Protein AF-0000000087525979 (afdb_homodimer)

pLDDT: mean 96.53, std 4.11, range [65.5, 98.94]

Solvent-accessible surface area (backbone atoms only — not 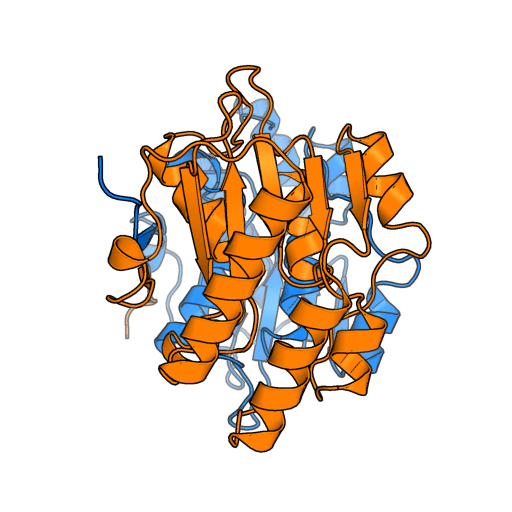comparable to full-atom values): 18429 Å² total; per-residue (Å²): 123,82,60,65,50,60,48,74,51,67,56,66,85,63,51,61,78,72,53,61,47,84,48,67,41,87,44,72,59,55,42,24,47,52,6,32,47,43,10,42,50,26,42,75,67,69,56,33,46,63,31,8,12,34,29,25,40,73,79,24,24,52,58,17,52,19,45,18,26,25,71,80,57,13,16,56,69,32,35,12,59,45,37,14,47,44,38,32,9,46,74,70,65,28,30,35,59,31,75,84,71,56,54,25,35,38,18,19,17,42,46,67,33,22,27,49,48,31,42,51,76,49,37,34,53,35,30,41,36,22,9,19,49,60,67,50,47,44,73,50,39,75,46,74,48,66,80,63,46,94,59,49,66,58,58,40,42,76,71,56,23,44,78,48,67,64,39,64,26,68,65,26,44,50,40,38,43,45,32,55,76,72,63,54,85,72,112,125,82,60,65,50,60,47,73,50,68,56,68,86,64,52,62,78,72,53,61,46,84,49,69,42,87,44,69,59,53,42,24,47,51,8,29,47,44,9,43,49,26,42,75,66,69,55,32,47,62,31,6,12,33,30,25,40,74,78,24,24,53,58,18,50,18,46,19,26,25,71,80,57,13,17,57,68,32,35,11,58,44,37,14,47,43,38,30,8,45,73,72,66,28,29,35,57,31,74,84,71,56,54,24,34,38,16,19,18,42,45,67,34,22,28,48,48,31,43,52,77,51,36,32,52,34,30,41,38,24,8,19,49,60,67,52,46,44,72,50,40,76,47,75,47,65,78,63,44,93,57,49,66,59,57,38,42,75,72,57,23,46,77,47,68,64,39,64,25,67,66,24,44,49,41,38,42,46,32,54,76,71,64,53,84,72,111

Organism: NCBI:txid634155

Sequence (374 aa):
MTLPHSLSLTLPDWLPDLVDPALRFDSDEAKVSIAITLSRHNVDHRSGGPFGAAIFDPEGRVVAAGVNRVLPQNCSAAHAEMMAFMLAQQRLGRARINDD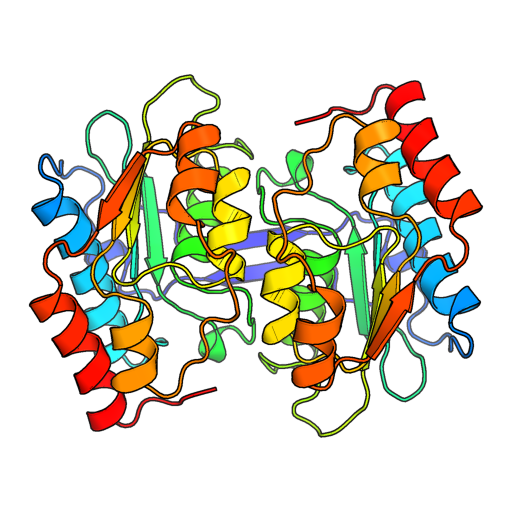GGHYTLATSAQPCCQCYGASFWAGIDTLLIGARSEDVMSLTQFDEGPLPGDWVGELQARGIAVRRDIEREQACVVLADYGRLGGVFYMTLPHSLSLTLPDWLPDLVDPALRFDSDEAKVSIAITLSRHNVDHRSGGPFGAAIFDPEGRVVAAGVNRVLPQNCSAAHAEMMAFMLAQQRLGRARINDDGGHYTLATSAQPCCQCYGASFWAGIDTLLIGARSEDVMSLTQFDEGPLPGDWVGELQARGIAVRRDIEREQACVVLADYGRLGGVFY

Secondary structure (DSSP, 8-state):
-PPP-EEEEE--TTHHHH--TT-B--SHHHHHHHHHHHHHHHHHTTSS-S-EEEEE-TTSBEEEEEE--TTTTT-TT--HHHHHHHHHHHHHT-SSGGGGS---EEEEEE---HHHHHHHHHHT-SEEEEEE-HHHHHHHS--------TTHHHHHHTTT-EEE--TTHHHHHHHHHHHHHTTPPP-/-PPP-EEEEE--TTHHHH--TT-B--SHHHHHHHHHHHHHHHHHTTSS-S-EEEEE-TTSBEEEEEE--TTTTT-TT--HHHHHHHHHHHHHT-SSGGGGS---EEEEEE---HHHHHHHHHHT-SEEEEEE-HHHHHHHS--------TTHHHHHHTTT-EEE--TTHHHHHHHHHHHHHTTPPP-

Structure (mmCIF, N/CA/C/O backbone):
data_AF-0000000087525979-model_v1
#
loop_
_entity.id
_entity.type
_entity.pdbx_description
1 polymer 'Cytidine/deoxycytidylate deaminase-like protein'
#
loop_
_atom_site.group_PDB
_atom_site.id
_atom_site.type_symbol
_atom_site.label_atom_id
_atom_site.label_alt_id
_atom_site.label_comp_id
_atom_site.label_asym_id
_atom_site.label_entity_id
_atom_site.label_seq_id
_atom_site.pdbx_PDB_ins_code
_atom_site.Cartn_x
_atom_site.Cartn_y
_atom_site.Cartn_z
_atom_site.occupancy
_atom_site.B_iso_or_equiv
_atom_site.auth_seq_id
_atom_site.auth_comp_id
_atom_site.auth_asym_id
_atom_site.auth_atom_id
_atom_site.pdbx_PDB_model_num
ATOM 1 N N . MET A 1 1 ? -1.137 11.852 24.969 1 65.56 1 MET A N 1
ATOM 2 C CA . MET A 1 1 ? -1.299 10.57 24.297 1 65.56 1 MET A CA 1
ATOM 3 C C . MET A 1 1 ? -0.164 10.328 23.297 1 65.56 1 MET A C 1
ATOM 5 O O . MET A 1 1 ? 0.278 11.258 22.625 1 65.56 1 MET A O 1
ATOM 9 N N . THR A 1 2 ? 0.553 9.164 23.359 1 86.25 2 THR A N 1
ATOM 10 C CA . THR A 1 2 ? 1.713 8.852 22.531 1 86.25 2 THR A CA 1
ATOM 11 C C . THR A 1 2 ? 1.279 8.422 21.141 1 86.25 2 THR A C 1
ATOM 13 O O . THR A 1 2 ? 0.231 7.797 20.969 1 86.25 2 THR A O 1
ATOM 16 N N . LEU A 1 3 ? 2.031 8.859 20.125 1 93.62 3 LEU A N 1
ATOM 17 C CA . LEU A 1 3 ? 1.742 8.461 18.766 1 93.62 3 LEU A CA 1
ATOM 18 C C . LEU A 1 3 ? 1.945 6.957 18.578 1 93.62 3 LEU A C 1
ATOM 20 O O . LEU A 1 3 ? 2.867 6.375 19.156 1 93.62 3 LEU A O 1
ATOM 24 N N . PRO A 1 4 ? 1.047 6.359 17.797 1 94.12 4 PRO A N 1
ATOM 25 C CA . PRO A 1 4 ? 1.296 4.945 17.5 1 94.12 4 PRO A CA 1
ATOM 26 C C . PRO A 1 4 ? 2.633 4.711 16.812 1 94.12 4 PRO A C 1
ATOM 28 O O . PRO A 1 4 ? 3.053 5.527 15.977 1 94.12 4 PRO A O 1
ATOM 31 N N . HIS A 1 5 ? 3.287 3.598 17.141 1 94.81 5 HIS A N 1
ATOM 32 C CA . HIS A 1 5 ? 4.609 3.377 16.562 1 94.81 5 HIS A CA 1
ATOM 33 C C . HIS A 1 5 ? 4.738 1.963 16 1 94.81 5 HIS A C 1
ATOM 35 O O . HIS A 1 5 ? 5.816 1.562 15.562 1 94.81 5 HIS A O 1
ATOM 41 N N . SER A 1 6 ? 3.719 1.205 16.109 1 96.75 6 SER A N 1
ATOM 42 C CA . SER A 1 6 ? 3.684 -0.132 15.523 1 96.75 6 SER A CA 1
ATOM 43 C C . SER A 1 6 ? 2.275 -0.499 15.062 1 96.75 6 SER A C 1
ATOM 45 O O . SER A 1 6 ? 1.293 0.061 15.555 1 96.75 6 SER A O 1
ATOM 47 N N . LEU A 1 7 ? 2.242 -1.291 14.055 1 96.5 7 LEU A N 1
ATOM 48 C CA . LEU A 1 7 ? 0.965 -1.854 13.633 1 96.5 7 LEU A CA 1
ATOM 49 C C . LEU A 1 7 ? 1.102 -3.344 13.328 1 96.5 7 LEU A C 1
ATOM 51 O O . LEU A 1 7 ? 2.209 -3.836 13.102 1 96.5 7 LEU A O 1
ATOM 55 N N . SER A 1 8 ? -0.005 -4.008 13.438 1 97.62 8 SER A N 1
ATOM 56 C CA . SER A 1 8 ? -0.091 -5.43 13.117 1 97.62 8 SER A CA 1
ATOM 57 C C . SER A 1 8 ? -1.298 -5.723 12.234 1 97.62 8 SER A C 1
ATOM 59 O O . SER A 1 8 ? -2.373 -5.152 12.43 1 97.62 8 SER A O 1
ATOM 61 N N . LEU A 1 9 ? -1.129 -6.512 11.305 1 98.38 9 LEU A N 1
ATOM 62 C CA . LEU A 1 9 ? -2.184 -7.039 10.445 1 98.38 9 LEU A CA 1
ATOM 63 C C . LEU A 1 9 ? -2.199 -8.562 10.477 1 98.38 9 LEU A C 1
ATOM 65 O O . LEU A 1 9 ? -1.144 -9.195 10.492 1 98.38 9 LEU A O 1
ATOM 69 N N . THR A 1 10 ? -3.361 -9.109 10.484 1 98.38 10 THR A N 1
ATOM 70 C CA . THR A 1 10 ? -3.494 -10.562 10.57 1 98.38 10 THR A CA 1
ATOM 71 C C . THR A 1 10 ? -4.453 -11.078 9.508 1 98.38 10 THR A C 1
ATOM 73 O O . THR A 1 10 ? -5.402 -10.391 9.125 1 98.38 10 THR A O 1
ATOM 76 N N . LEU A 1 11 ? -4.133 -12.25 9.055 1 98.5 11 LEU A N 1
ATOM 77 C CA . LEU A 1 11 ? -5.062 -13 8.211 1 98.5 11 LEU A CA 1
ATOM 78 C C . LEU A 1 11 ? -6.047 -13.797 9.062 1 98.5 11 LEU A C 1
ATOM 80 O O . LEU A 1 11 ? -5.824 -13.984 10.266 1 98.5 11 LEU A O 1
ATOM 84 N N . PRO A 1 12 ? -7.18 -14.188 8.43 1 98.19 12 PRO A N 1
ATOM 85 C CA . PRO A 1 12 ? -8.125 -14.992 9.203 1 98.19 12 PRO A CA 1
ATOM 86 C C . PRO A 1 12 ? -7.555 -16.344 9.609 1 98.19 12 PRO A C 1
ATOM 88 O O . PRO A 1 12 ? -6.727 -16.922 8.891 1 98.19 12 PRO A O 1
ATOM 91 N N . ASP A 1 13 ? -8.078 -16.938 10.656 1 96.12 13 ASP A N 1
ATOM 92 C CA . ASP A 1 13 ? -7.57 -18.172 11.25 1 96.12 13 ASP A CA 1
ATOM 93 C C . ASP A 1 13 ? -7.789 -19.359 10.312 1 96.12 13 ASP A C 1
ATOM 95 O O . ASP A 1 13 ? -7.09 -20.375 10.406 1 96.12 13 ASP A O 1
ATOM 99 N N . TRP A 1 14 ? -8.727 -19.234 9.453 1 96.81 14 TRP A N 1
ATOM 100 C CA . TRP A 1 14 ? -9.07 -20.359 8.586 1 96.81 14 TRP A CA 1
ATOM 101 C C . TRP A 1 14 ? -8.047 -20.5 7.457 1 96.81 14 TRP A C 1
ATOM 103 O O . TRP A 1 14 ? -7.969 -21.547 6.812 1 96.81 14 TRP A O 1
ATOM 113 N N . LEU A 1 15 ? -7.246 -19.5 7.117 1 96.75 15 LEU A N 1
ATOM 114 C CA . LEU A 1 15 ? -6.453 -19.422 5.895 1 96.75 15 LEU A CA 1
ATOM 115 C C . LEU A 1 15 ? -5.359 -20.484 5.895 1 96.75 15 LEU A C 1
ATOM 117 O O . LEU A 1 15 ? -5.18 -21.203 4.902 1 96.75 15 LEU A O 1
ATOM 121 N N . PRO A 1 16 ? -4.676 -20.703 7.02 1 89.69 16 PRO A N 1
ATOM 122 C CA . PRO A 1 16 ? -3.625 -21.719 7 1 89.69 16 PRO A CA 1
ATOM 123 C C . PRO A 1 16 ? -4.168 -23.125 6.723 1 89.69 16 PRO A C 1
ATOM 125 O O . PRO A 1 16 ? -3.439 -23.984 6.223 1 89.69 16 PRO A O 1
ATOM 128 N N . ASP A 1 17 ? -5.426 -23.312 7 1 90.56 17 ASP A N 1
ATOM 129 C CA . ASP A 1 17 ? -6.035 -24.625 6.785 1 90.56 17 ASP A CA 1
ATOM 130 C C . ASP A 1 17 ? -6.418 -24.812 5.32 1 90.56 17 ASP A C 1
ATOM 132 O O . ASP A 1 17 ? -6.598 -25.953 4.863 1 90.56 17 ASP A O 1
ATOM 136 N N . LEU A 1 18 ? -6.543 -23.797 4.652 1 94.38 18 LEU A N 1
ATOM 137 C CA . LEU A 1 18 ? -7.043 -23.828 3.281 1 94.38 18 LEU A CA 1
ATOM 138 C C . LEU A 1 18 ? -5.902 -24.031 2.293 1 94.38 18 LEU A C 1
ATOM 140 O O . LEU A 1 18 ? -6.086 -24.641 1.239 1 94.38 18 LEU A O 1
ATOM 144 N N . VAL A 1 19 ? -4.762 -23.469 2.619 1 94.5 19 VAL A N 1
ATOM 145 C CA . VAL A 1 19 ? -3.629 -23.469 1.7 1 94.5 19 VAL A CA 1
ATOM 146 C C . VAL A 1 19 ? -2.512 -24.359 2.2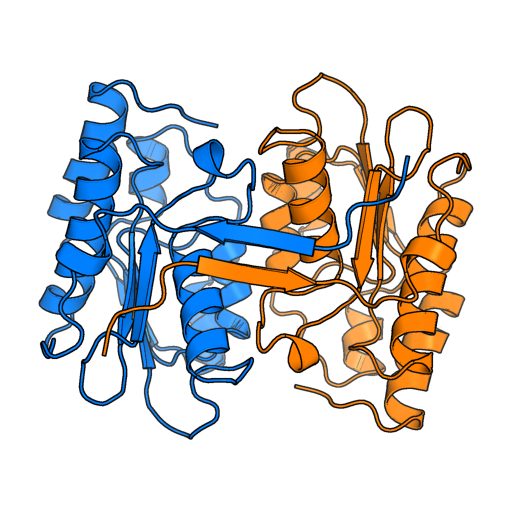6 1 94.5 19 VAL A C 1
ATOM 148 O O . VAL A 1 19 ? -1.919 -24.031 3.293 1 94.5 19 VAL A O 1
ATOM 151 N N . ASP A 1 20 ? -2.221 -25.406 1.59 1 92.5 20 ASP A N 1
ATOM 152 C CA . ASP A 1 20 ? -1.106 -26.297 1.924 1 92.5 20 ASP A CA 1
ATOM 153 C C . ASP A 1 20 ? 0.177 -25.844 1.232 1 92.5 20 ASP A C 1
ATOM 155 O O . ASP A 1 20 ? 0.312 -25.969 0.014 1 92.5 20 ASP A O 1
ATOM 159 N N . PRO A 1 21 ? 1.129 -25.375 2.016 1 91.81 21 PRO A N 1
ATOM 160 C CA . PRO A 1 21 ? 2.348 -24.844 1.396 1 91.81 21 PRO A CA 1
ATOM 161 C C . PRO A 1 21 ? 3.172 -25.938 0.701 1 91.81 21 PRO A C 1
ATOM 163 O O . PRO A 1 21 ? 4.102 -25.625 -0.048 1 91.81 21 PRO A O 1
ATOM 166 N N . ALA A 1 22 ? 2.873 -27.188 0.868 1 94.25 22 ALA A N 1
ATOM 167 C CA . ALA A 1 22 ? 3.605 -28.281 0.232 1 94.25 22 ALA A CA 1
ATOM 168 C C . ALA A 1 22 ? 3.053 -28.578 -1.16 1 94.25 22 ALA A C 1
ATOM 170 O O . ALA A 1 22 ? 3.709 -29.234 -1.969 1 94.25 22 ALA A O 1
ATOM 171 N N . LEU A 1 23 ? 1.872 -28.109 -1.387 1 96.19 23 LEU A N 1
ATOM 172 C CA . LEU A 1 23 ? 1.238 -28.375 -2.674 1 96.19 23 LEU A CA 1
ATOM 173 C C . LEU A 1 23 ? 1.876 -27.531 -3.777 1 96.19 23 LEU A C 1
ATOM 175 O O . LEU A 1 23 ? 2.205 -26.359 -3.562 1 96.19 23 LEU A O 1
ATOM 179 N N . ARG A 1 24 ? 2.014 -28.141 -4.945 1 97.56 24 ARG A N 1
ATOM 180 C CA . ARG A 1 24 ? 2.559 -27.453 -6.109 1 97.56 24 ARG A CA 1
ATOM 181 C C . ARG A 1 24 ? 1.455 -27.094 -7.105 1 97.56 24 ARG A C 1
ATOM 183 O O . ARG A 1 24 ? 0.601 -27.938 -7.414 1 97.56 24 ARG A O 1
ATOM 190 N N . PHE A 1 25 ? 1.456 -25.906 -7.598 1 97.94 25 PHE A N 1
ATOM 191 C CA . PHE A 1 25 ? 0.532 -25.406 -8.609 1 97.94 25 PHE A CA 1
ATOM 192 C C . PHE A 1 25 ? 1.256 -25.172 -9.93 1 97.94 25 PHE A C 1
ATOM 194 O O . PHE A 1 25 ? 2.055 -24.234 -10.039 1 97.94 25 PHE A O 1
ATOM 201 N N . ASP A 1 26 ? 0.878 -25.859 -10.938 1 95.25 26 ASP A N 1
ATOM 202 C CA . ASP A 1 26 ? 1.705 -25.859 -12.141 1 95.25 26 ASP A CA 1
ATOM 203 C C . ASP A 1 26 ? 1.093 -24.984 -13.227 1 95.25 26 ASP A C 1
ATOM 205 O O . ASP A 1 26 ? 1.81 -24.453 -14.078 1 95.25 26 ASP A O 1
ATOM 209 N N . SER A 1 27 ? -0.197 -24.891 -13.203 1 98.56 27 SER A N 1
ATOM 210 C CA . SER A 1 27 ? -0.838 -24.125 -14.273 1 98.56 27 SER A CA 1
ATOM 211 C C . SER A 1 27 ? -1.287 -22.766 -13.781 1 98.56 27 SER A C 1
ATOM 213 O O . SER A 1 27 ? -1.509 -22.562 -12.586 1 98.56 27 SER A O 1
ATOM 215 N N . ASP A 1 28 ? -1.408 -21.844 -14.711 1 98.81 28 ASP A N 1
ATOM 216 C CA . ASP A 1 28 ? -1.962 -20.531 -14.398 1 98.81 28 ASP A CA 1
ATOM 217 C C . ASP A 1 28 ? -3.365 -20.641 -13.805 1 98.81 28 ASP A C 1
ATOM 219 O O . ASP A 1 28 ? -3.703 -19.953 -12.844 1 98.81 28 ASP A O 1
ATOM 223 N N . GLU A 1 29 ? -4.141 -21.562 -14.383 1 98.88 29 GLU A N 1
ATOM 224 C CA . GLU A 1 29 ? -5.508 -21.781 -13.922 1 98.88 29 GLU A CA 1
ATOM 225 C C . GLU A 1 29 ? -5.535 -22.25 -12.469 1 98.88 29 GLU A C 1
ATOM 227 O O . GLU A 1 29 ? -6.352 -21.781 -11.672 1 98.88 29 GLU A O 1
ATOM 232 N N . ALA A 1 30 ? -4.68 -23.172 -12.172 1 98.81 30 ALA A N 1
ATOM 233 C CA . ALA A 1 30 ? -4.633 -23.672 -10.797 1 98.81 30 ALA A CA 1
ATOM 234 C C . ALA A 1 30 ? -4.238 -22.562 -9.828 1 98.81 30 ALA A C 1
ATOM 236 O O . ALA A 1 30 ? -4.789 -22.469 -8.727 1 98.81 30 ALA A O 1
ATOM 237 N N . LYS A 1 31 ? -3.285 -21.703 -10.188 1 98.81 31 LYS A N 1
ATOM 238 C CA . LYS A 1 31 ? -2.807 -20.609 -9.344 1 98.81 31 LYS A CA 1
ATOM 239 C C . LYS A 1 31 ? -3.902 -19.562 -9.117 1 98.81 31 LYS A C 1
ATOM 241 O O . LYS A 1 31 ? -4.133 -19.141 -7.988 1 98.81 31 LYS A O 1
ATOM 246 N N . VAL A 1 32 ? -4.594 -19.234 -10.18 1 98.94 32 VAL A N 1
ATOM 247 C CA . VAL A 1 32 ? -5.656 -18.234 -10.031 1 98.94 32 VAL A CA 1
ATOM 248 C C . VAL A 1 32 ? -6.836 -18.844 -9.281 1 98.94 32 VAL A C 1
ATOM 250 O O . VAL A 1 32 ? -7.496 -18.172 -8.492 1 98.94 32 VAL A O 1
ATOM 253 N N . SER A 1 33 ? -7.062 -20.156 -9.492 1 98.81 33 SER A N 1
ATOM 254 C CA . SER A 1 33 ? -8.148 -20.844 -8.805 1 98.81 33 SER A CA 1
ATOM 255 C C . SER A 1 33 ? -7.984 -20.766 -7.289 1 98.81 33 SER A C 1
ATOM 257 O O . SER A 1 33 ? -8.961 -20.578 -6.559 1 98.81 33 SER A O 1
ATOM 259 N N . ILE A 1 34 ? -6.812 -20.922 -6.766 1 98.5 34 ILE A N 1
ATOM 260 C CA . ILE A 1 34 ? -6.613 -20.844 -5.32 1 98.5 34 ILE A CA 1
ATOM 261 C C . ILE A 1 34 ? -6.871 -19.422 -4.844 1 98.5 34 ILE A C 1
ATOM 263 O O . ILE A 1 34 ? -7.398 -19.203 -3.748 1 98.5 34 ILE A O 1
ATOM 267 N N . ALA A 1 35 ? -6.469 -18.375 -5.613 1 98.88 35 ALA A N 1
ATOM 268 C CA . ALA A 1 35 ? -6.777 -17 -5.262 1 98.88 35 ALA A CA 1
ATOM 269 C C . ALA A 1 35 ? -8.289 -16.781 -5.184 1 98.88 35 ALA A C 1
ATOM 271 O O . ALA A 1 35 ? -8.773 -16.125 -4.262 1 98.88 35 ALA A O 1
ATOM 272 N N . ILE A 1 36 ? -9.008 -17.359 -6.125 1 98.94 36 ILE A N 1
ATOM 273 C CA . ILE A 1 36 ? -10.461 -17.25 -6.156 1 98.94 36 ILE A CA 1
ATOM 274 C C . ILE A 1 36 ? -11.062 -17.984 -4.965 1 98.94 36 ILE A C 1
ATOM 276 O O . ILE A 1 36 ? -12.008 -17.5 -4.34 1 98.94 36 ILE A O 1
ATOM 280 N N . THR A 1 37 ? -10.523 -19.109 -4.656 1 98.81 37 THR A N 1
ATOM 281 C CA . THR A 1 37 ? -10.977 -19.875 -3.5 1 98.81 37 THR A CA 1
ATOM 282 C C . THR A 1 37 ? -10.781 -19.078 -2.215 1 98.81 37 THR A C 1
ATOM 284 O O . THR A 1 37 ? -11.656 -19.047 -1.352 1 98.81 37 THR A O 1
ATOM 287 N N . LEU A 1 38 ? -9.648 -18.453 -2.08 1 98.81 38 LEU A N 1
ATOM 288 C CA . LEU A 1 38 ? -9.383 -17.594 -0.94 1 98.81 38 LEU A CA 1
ATOM 289 C C . LEU A 1 38 ? -10.422 -16.469 -0.856 1 98.81 38 LEU A C 1
ATOM 291 O O . LEU A 1 38 ? -10.961 -16.203 0.218 1 98.81 38 LEU A O 1
ATOM 295 N N . SER A 1 39 ? -10.656 -15.828 -1.98 1 98.81 39 SER A N 1
ATOM 296 C CA . SER A 1 39 ? -11.672 -14.781 -2.062 1 98.81 39 SER A CA 1
ATOM 297 C C . SER A 1 39 ? -13.031 -15.297 -1.601 1 98.81 39 SER A C 1
ATOM 299 O O . SER A 1 39 ? -13.695 -14.664 -0.782 1 98.81 39 SER A O 1
ATOM 301 N N . ARG A 1 40 ? -13.438 -16.469 -2.061 1 98.62 40 ARG A N 1
ATOM 302 C CA . ARG A 1 40 ? -14.711 -17.078 -1.71 1 98.62 40 ARG A CA 1
ATOM 303 C C . ARG A 1 40 ? -14.789 -17.359 -0.213 1 98.62 40 ARG A C 1
ATOM 305 O O . ARG A 1 40 ? -15.789 -17.047 0.432 1 98.62 40 ARG A O 1
ATOM 312 N N . HIS A 1 41 ? -13.734 -17.891 0.293 1 98.62 41 HIS A N 1
ATOM 313 C CA . HIS A 1 41 ? -13.719 -18.219 1.714 1 98.62 41 HIS A CA 1
ATOM 314 C C . HIS A 1 41 ? -13.805 -16.969 2.572 1 98.62 41 HIS A C 1
ATOM 316 O O . HIS A 1 41 ? -14.438 -16.969 3.633 1 98.62 41 HIS A O 1
ATOM 322 N N . ASN A 1 42 ? -13.148 -15.922 2.129 1 98.56 42 ASN A N 1
ATOM 323 C CA . ASN A 1 42 ? -13.195 -14.664 2.867 1 98.56 42 ASN A CA 1
ATOM 324 C C . ASN A 1 42 ? -14.617 -14.117 2.951 1 98.56 42 ASN A C 1
ATOM 326 O O . ASN A 1 42 ? -15.031 -13.602 3.99 1 98.56 42 ASN A O 1
ATOM 330 N N . VAL A 1 43 ? -15.375 -14.289 1.896 1 98.06 43 VAL A N 1
ATOM 331 C CA . VAL A 1 43 ? -16.781 -13.875 1.843 1 98.06 43 VAL A CA 1
ATOM 332 C C . VAL A 1 43 ? -17.625 -14.789 2.721 1 98.06 43 VAL A C 1
ATOM 334 O O . VAL A 1 43 ? -18.391 -14.32 3.566 1 98.06 43 VAL A O 1
ATOM 337 N N . ASP A 1 44 ? -17.359 -16.062 2.602 1 97.25 44 ASP A N 1
ATOM 338 C CA . ASP A 1 44 ? -18.172 -17.062 3.301 1 97.25 44 ASP A CA 1
ATOM 339 C C . ASP A 1 44 ? -18 -16.938 4.812 1 97.25 44 ASP A C 1
ATOM 341 O O . ASP A 1 44 ? -18.953 -17.156 5.566 1 97.25 44 ASP A O 1
ATOM 345 N N . HIS A 1 45 ? -16.875 -16.562 5.27 1 97.19 45 HIS A N 1
ATOM 346 C CA . HIS A 1 45 ? -16.578 -16.469 6.695 1 97.19 45 HIS A CA 1
ATOM 347 C C . HIS A 1 45 ? -16.812 -15.047 7.207 1 97.19 45 HIS A C 1
ATOM 349 O O . HIS A 1 45 ? -16.578 -14.766 8.391 1 97.19 45 HIS A O 1
ATOM 355 N N . ARG A 1 46 ? -17.234 -14.133 6.32 1 96.62 46 ARG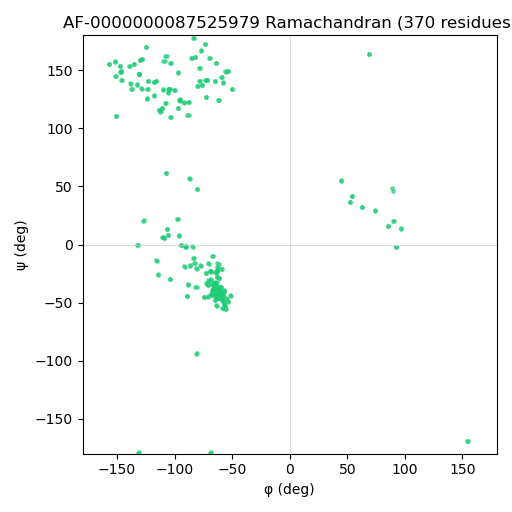 A N 1
ATOM 356 C CA . ARG A 1 46 ? -17.453 -12.742 6.68 1 96.62 46 ARG A CA 1
ATOM 357 C C . ARG A 1 46 ? -16.219 -12.133 7.336 1 96.62 46 ARG A C 1
ATOM 359 O O . ARG A 1 46 ? -16.312 -11.461 8.359 1 96.62 46 ARG A O 1
ATOM 366 N N . SER A 1 47 ? -15.062 -12.5 6.719 1 97.94 47 SER A N 1
ATOM 367 C CA . SER A 1 47 ? -13.805 -12.07 7.309 1 97.94 47 SER A CA 1
ATOM 368 C C . SER A 1 47 ? -13.164 -10.945 6.496 1 97.94 47 SER A C 1
ATOM 370 O O . SER A 1 47 ? -12.031 -10.547 6.758 1 97.94 47 SER A O 1
ATOM 372 N N . GLY A 1 48 ? -13.883 -10.414 5.516 1 97.75 48 GLY A N 1
ATOM 373 C CA . GLY A 1 48 ? -13.391 -9.305 4.723 1 97.75 48 GLY A CA 1
ATOM 374 C C . GLY A 1 48 ? -14 -9.242 3.334 1 97.75 48 GLY A C 1
ATOM 375 O O . GLY A 1 48 ? -15 -9.906 3.061 1 97.75 48 GLY A O 1
ATOM 376 N N . GLY A 1 49 ? -13.469 -8.422 2.484 1 97.62 49 GLY A N 1
ATOM 377 C CA . GLY A 1 49 ? -13.984 -8.219 1.142 1 97.62 49 GLY A CA 1
ATOM 378 C C . GLY A 1 49 ? -13.688 -9.375 0.208 1 97.62 49 GLY A C 1
ATOM 379 O O . GLY A 1 49 ? -12.938 -10.289 0.559 1 97.62 49 GLY A O 1
ATOM 380 N N . PRO A 1 50 ? -14.266 -9.32 -0.997 1 98.5 50 PRO A N 1
ATOM 381 C CA . PRO A 1 50 ? -14.242 -10.461 -1.919 1 98.5 50 PRO A CA 1
ATOM 382 C C . PRO A 1 50 ? -12.992 -10.477 -2.801 1 98.5 50 PRO A C 1
ATOM 384 O O . PRO A 1 50 ? -13.102 -10.469 -4.027 1 98.5 50 PRO A O 1
ATOM 387 N N . PHE A 1 51 ? -11.891 -10.484 -2.244 1 98.81 51 PHE A N 1
ATOM 388 C CA . PHE A 1 51 ? -10.617 -10.5 -2.963 1 98.81 51 PHE A CA 1
ATOM 389 C C . PHE A 1 51 ? -9.633 -11.445 -2.303 1 98.81 51 PHE A C 1
ATOM 391 O O . PHE A 1 51 ? -9.562 -11.523 -1.074 1 98.81 51 PHE A O 1
ATOM 398 N N . GLY A 1 52 ? -8.898 -12.195 -3.053 1 98.88 52 GLY A N 1
ATOM 399 C CA . GLY A 1 52 ? -7.852 -13.109 -2.631 1 98.88 52 GLY A CA 1
ATOM 400 C C . GLY A 1 52 ? -6.637 -13.086 -3.539 1 98.88 52 GLY A C 1
ATOM 401 O O . GLY A 1 52 ? -6.742 -12.742 -4.719 1 98.88 52 GLY A O 1
ATOM 402 N N . ALA A 1 53 ? -5.496 -13.422 -2.998 1 98.94 53 ALA A N 1
ATOM 403 C CA . ALA A 1 53 ? -4.234 -13.445 -3.734 1 98.94 53 ALA A CA 1
ATOM 404 C C . ALA A 1 53 ? -3.271 -14.477 -3.146 1 98.94 53 ALA A C 1
ATOM 406 O O . ALA A 1 53 ? -3.383 -14.836 -1.973 1 98.94 53 ALA A O 1
ATOM 407 N N . ALA A 1 54 ? -2.314 -14.93 -3.928 1 98.88 54 ALA A N 1
ATOM 408 C CA . ALA A 1 54 ? -1.27 -15.844 -3.48 1 98.88 54 ALA A CA 1
ATOM 409 C C . ALA A 1 54 ? 0.009 -15.656 -4.293 1 98.88 54 ALA A C 1
ATOM 411 O O . ALA A 1 54 ? -0.045 -15.359 -5.488 1 98.88 54 ALA A O 1
ATOM 412 N N . ILE A 1 55 ? 1.101 -15.805 -3.674 1 98.88 55 ILE A N 1
ATOM 413 C CA . ILE A 1 55 ? 2.41 -15.711 -4.309 1 98.88 55 ILE A CA 1
ATOM 414 C C . ILE A 1 55 ? 3.062 -17.094 -4.359 1 98.88 55 ILE A C 1
ATOM 416 O O . ILE A 1 55 ? 3.082 -17.812 -3.357 1 98.88 55 ILE A O 1
ATOM 420 N N . PHE A 1 56 ? 3.602 -17.422 -5.523 1 98.81 56 PHE A N 1
ATOM 421 C CA . PHE A 1 56 ? 4.191 -18.734 -5.75 1 98.81 56 PHE A CA 1
ATOM 422 C C . PHE A 1 56 ? 5.688 -18.625 -6.023 1 98.81 56 PHE A C 1
ATOM 424 O O . PHE A 1 56 ? 6.125 -17.719 -6.734 1 98.81 56 PHE A O 1
ATOM 431 N N . ASP A 1 57 ? 6.414 -19.562 -5.469 1 98.44 57 ASP A N 1
ATOM 432 C CA . ASP A 1 57 ? 7.848 -19.609 -5.727 1 98.44 57 ASP A CA 1
ATOM 433 C C . ASP A 1 57 ? 8.148 -20.344 -7.035 1 98.44 57 ASP A C 1
ATOM 435 O O . ASP A 1 57 ? 7.227 -20.734 -7.754 1 98.44 57 ASP A O 1
ATOM 439 N N . PRO A 1 58 ? 9.391 -20.406 -7.391 1 97.62 58 PRO A N 1
ATOM 440 C CA . PRO A 1 58 ? 9.75 -21 -8.672 1 97.62 58 PRO A CA 1
ATOM 441 C C . PRO A 1 58 ? 9.305 -22.453 -8.805 1 97.62 58 PRO A C 1
ATOM 443 O O . PRO A 1 58 ? 9.125 -22.953 -9.914 1 97.62 58 PRO A O 1
ATOM 446 N N . GLU A 1 59 ? 9.07 -23.094 -7.691 1 97.56 59 GLU A N 1
ATOM 447 C CA . GLU A 1 59 ? 8.648 -24.5 -7.715 1 97.56 59 GLU A CA 1
ATOM 448 C C . GLU A 1 59 ? 7.129 -24.609 -7.766 1 97.56 59 GLU A C 1
ATOM 450 O O . GLU A 1 59 ? 6.59 -25.719 -7.812 1 97.56 59 GLU A O 1
ATOM 455 N N . GLY A 1 60 ? 6.465 -23.453 -7.746 1 98.19 60 GLY A N 1
ATOM 456 C CA . GLY A 1 60 ? 5.012 -23.469 -7.812 1 98.19 60 GLY A CA 1
ATOM 457 C C . GLY A 1 60 ? 4.355 -23.656 -6.457 1 98.19 60 GLY A C 1
ATOM 458 O O . GLY A 1 60 ? 3.193 -24.062 -6.375 1 98.19 60 GLY A O 1
ATOM 459 N N . ARG A 1 61 ? 5.133 -23.453 -5.422 1 97.88 61 ARG A N 1
ATOM 460 C CA . ARG A 1 61 ? 4.59 -23.547 -4.07 1 97.88 61 ARG A CA 1
ATOM 461 C C . ARG A 1 61 ? 4.223 -22.172 -3.523 1 97.88 61 ARG A C 1
ATOM 463 O O . ARG A 1 61 ? 4.895 -21.188 -3.82 1 97.88 61 ARG A O 1
ATOM 470 N N . VAL A 1 62 ? 3.193 -22.156 -2.699 1 98.44 62 VAL A N 1
ATOM 471 C CA . VAL A 1 62 ? 2.738 -20.891 -2.137 1 98.44 62 VAL A CA 1
ATOM 472 C C . VAL A 1 62 ? 3.738 -20.406 -1.093 1 98.44 62 VAL A C 1
ATOM 474 O O . VAL A 1 62 ? 4.07 -21.125 -0.154 1 98.44 62 VAL A O 1
ATOM 477 N N . VAL A 1 63 ? 4.176 -19.172 -1.278 1 98 63 VAL A N 1
ATOM 478 C CA . VAL A 1 63 ? 5.062 -18.5 -0.338 1 98 63 VAL A CA 1
ATOM 479 C C . VAL A 1 63 ? 4.238 -17.766 0.718 1 98 63 VAL A C 1
ATOM 481 O O . VAL A 1 63 ? 4.574 -17.797 1.904 1 98 63 VAL A O 1
ATOM 484 N N . ALA A 1 64 ? 3.215 -17.094 0.279 1 98.38 64 ALA A N 1
ATOM 485 C CA . ALA A 1 64 ? 2.266 -16.359 1.105 1 98.38 64 ALA A CA 1
ATOM 486 C C . ALA A 1 64 ? 0.934 -16.188 0.381 1 98.38 64 ALA A C 1
ATOM 488 O O . ALA A 1 64 ? 0.871 -16.266 -0.847 1 98.38 64 ALA A O 1
ATOM 489 N N . ALA A 1 65 ? -0.027 -16.031 1.134 1 98.56 65 ALA A N 1
ATOM 490 C CA . ALA A 1 65 ? -1.366 -15.727 0.635 1 98.56 65 ALA A CA 1
ATOM 491 C C . ALA A 1 65 ? -1.963 -14.523 1.359 1 98.56 65 ALA A C 1
ATOM 493 O O . ALA A 1 65 ? -1.469 -14.117 2.414 1 98.56 65 ALA A O 1
ATOM 494 N N . GLY A 1 66 ? -2.922 -13.922 0.731 1 98.62 66 GLY A N 1
ATOM 495 C CA . GLY A 1 66 ? -3.627 -12.789 1.317 1 98.62 66 GLY A CA 1
ATOM 496 C C . GLY A 1 66 ? -5.086 -12.727 0.911 1 98.62 66 GLY A C 1
ATOM 497 O O . GLY A 1 66 ? -5.453 -13.164 -0.181 1 98.62 66 GLY A O 1
ATOM 498 N N . VAL A 1 67 ? -5.879 -12.211 1.84 1 98.88 67 VAL A N 1
ATOM 499 C CA . VAL A 1 67 ? -7.258 -11.82 1.56 1 98.88 67 VAL A CA 1
ATOM 500 C C . VAL A 1 67 ? -7.5 -10.391 2.023 1 98.88 67 VAL A C 1
ATOM 502 O O . VAL A 1 67 ? -6.695 -9.828 2.77 1 98.88 67 VAL A O 1
ATOM 505 N N . ASN A 1 68 ? -8.547 -9.828 1.441 1 98.69 68 ASN A N 1
ATOM 506 C CA . ASN A 1 68 ? -8.906 -8.469 1.845 1 98.69 68 ASN A CA 1
ATOM 507 C C . ASN A 1 68 ? -9.289 -8.406 3.322 1 98.69 68 ASN A C 1
ATOM 509 O O . ASN A 1 68 ? -10.164 -9.148 3.773 1 98.69 68 ASN A O 1
ATOM 513 N N . ARG A 1 69 ? -8.617 -7.559 4.074 1 98.69 69 ARG A N 1
ATOM 514 C CA . ARG A 1 69 ? -8.844 -7.422 5.512 1 98.69 69 ARG A CA 1
ATOM 515 C C . ARG A 1 69 ? -9.109 -5.969 5.891 1 98.69 69 ARG A C 1
ATOM 517 O O . ARG A 1 69 ? -9.008 -5.602 7.062 1 98.69 69 ARG A O 1
ATOM 524 N N . VAL A 1 70 ? -9.508 -5.125 5.004 1 98.5 70 VAL A N 1
ATOM 525 C CA . VAL A 1 70 ? -9.602 -3.678 5.164 1 98.5 70 VAL A CA 1
ATOM 526 C C . VAL A 1 70 ? -10.492 -3.352 6.367 1 98.5 70 VAL A C 1
ATOM 528 O O . VAL A 1 70 ? -10.047 -2.695 7.312 1 98.5 70 VAL A O 1
ATOM 531 N N . LEU A 1 71 ? -11.68 -3.826 6.41 1 97.75 71 LEU A N 1
ATOM 532 C CA . LEU A 1 71 ? -12.617 -3.445 7.457 1 97.75 71 LEU A CA 1
ATOM 533 C C . LEU A 1 71 ? -12.266 -4.121 8.781 1 97.75 71 LEU A C 1
ATOM 535 O O . LEU A 1 71 ? -12.141 -3.455 9.805 1 97.75 71 LEU A O 1
ATOM 539 N N . PRO A 1 72 ? -11.953 -5.441 8.758 1 97.88 72 PRO A N 1
ATOM 540 C CA . PRO A 1 72 ? -11.656 -6.086 10.039 1 97.88 72 PRO A CA 1
ATOM 541 C C . PRO A 1 72 ? -10.398 -5.527 10.703 1 97.88 72 PRO A C 1
ATOM 543 O O . PRO A 1 72 ? -10.258 -5.598 11.922 1 97.88 72 PRO A O 1
ATOM 546 N N . GLN A 1 73 ? -9.5 -4.945 9.93 1 98.19 73 GLN A N 1
ATOM 547 C CA . GLN A 1 73 ? -8.219 -4.516 10.484 1 98.19 73 GLN A CA 1
ATOM 548 C C . GLN A 1 73 ? -8.133 -2.996 10.555 1 98.19 73 GLN A C 1
ATOM 550 O O . GLN A 1 73 ? -7.082 -2.443 10.883 1 98.19 73 GLN A O 1
ATOM 555 N N . ASN A 1 74 ? -9.266 -2.297 10.211 1 98.25 74 ASN A N 1
ATOM 556 C CA . ASN A 1 74 ? -9.234 -0.84 10.133 1 98.25 74 ASN A CA 1
ATOM 557 C C . ASN A 1 74 ? -7.996 -0.34 9.398 1 98.25 74 ASN A C 1
ATOM 559 O O . ASN A 1 74 ? -7.25 0.487 9.922 1 98.25 74 ASN A O 1
ATOM 563 N N . CYS A 1 75 ? -7.812 -0.836 8.203 1 98.69 75 CYS A N 1
ATOM 564 C CA . CYS A 1 75 ? -6.617 -0.526 7.426 1 98.69 75 CYS A CA 1
ATOM 565 C C . CYS A 1 75 ? -6.914 -0.57 5.93 1 98.69 75 CYS A C 1
ATOM 567 O O . CYS A 1 75 ? -7.047 -1.65 5.352 1 98.69 75 CYS A O 1
ATOM 569 N N . SER A 1 76 ? -6.902 0.547 5.312 1 98.31 76 SER A N 1
ATOM 570 C CA . SER A 1 76 ? -7.277 0.648 3.904 1 98.31 76 SER A CA 1
ATOM 571 C C . SER A 1 76 ? -6.234 0 3.004 1 98.31 76 SER A C 1
ATOM 573 O O . SER A 1 76 ? -6.508 -0.302 1.842 1 98.31 76 SER A O 1
ATOM 575 N N . ALA A 1 77 ? -5.031 -0.237 3.527 1 98.12 77 ALA A N 1
ATOM 576 C CA . ALA A 1 77 ? -3.961 -0.851 2.746 1 98.12 77 ALA A CA 1
ATOM 577 C C . ALA A 1 77 ? -4.086 -2.371 2.74 1 98.12 77 ALA A C 1
ATOM 579 O O . ALA A 1 77 ? -3.434 -3.053 1.947 1 98.12 77 ALA A O 1
ATOM 580 N N . ALA A 1 78 ? -4.922 -2.918 3.576 1 98.62 78 ALA A N 1
ATOM 581 C CA . ALA A 1 78 ? -4.945 -4.363 3.795 1 98.62 78 ALA A CA 1
ATOM 582 C C . ALA A 1 78 ? -5.715 -5.074 2.686 1 98.62 78 ALA A C 1
ATOM 584 O O . ALA A 1 78 ? -6.621 -5.867 2.959 1 98.62 78 ALA A O 1
ATOM 585 N N . HIS A 1 79 ? -5.426 -4.75 1.438 1 98.81 79 HIS A N 1
ATOM 586 C CA . HIS A 1 79 ? -5.918 -5.484 0.279 1 98.81 79 HIS A CA 1
ATOM 587 C C . HIS A 1 79 ? -5.266 -6.863 0.182 1 98.81 79 HIS A C 1
ATOM 589 O O . HIS A 1 79 ? -4.203 -7.094 0.763 1 98.81 79 HIS A O 1
ATOM 595 N N .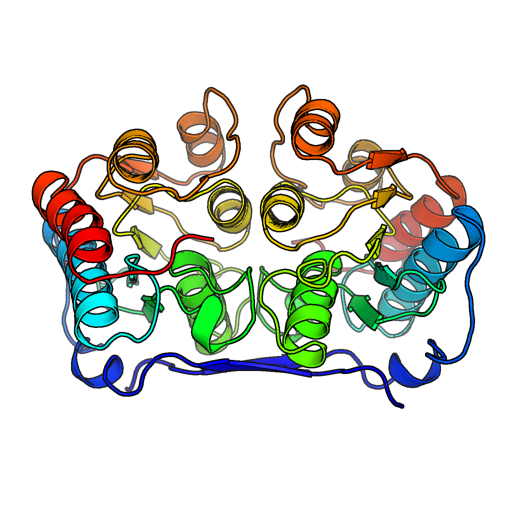 ALA A 1 80 ? -5.867 -7.727 -0.526 1 98.81 80 ALA A N 1
ATOM 596 C CA . ALA A 1 80 ? -5.391 -9.102 -0.65 1 98.81 80 ALA A CA 1
ATOM 597 C C . ALA A 1 80 ? -3.957 -9.141 -1.173 1 98.81 80 ALA A C 1
ATOM 599 O O . ALA A 1 80 ? -3.098 -9.82 -0.605 1 98.81 80 ALA A O 1
ATOM 600 N N . GLU A 1 81 ? -3.684 -8.414 -2.291 1 98.88 81 GLU A N 1
ATOM 601 C CA . GLU A 1 81 ? -2.348 -8.398 -2.881 1 98.88 81 GLU A CA 1
ATOM 602 C C . GLU A 1 81 ? -1.326 -7.805 -1.918 1 98.88 81 GLU A C 1
ATOM 604 O O . GLU A 1 81 ? -0.21 -8.312 -1.794 1 98.88 81 GLU A O 1
ATOM 609 N N . MET A 1 82 ? -1.693 -6.703 -1.253 1 98.81 82 MET A N 1
ATOM 610 C CA . MET A 1 82 ? -0.801 -6.059 -0.293 1 98.81 82 MET A CA 1
ATOM 611 C C . MET A 1 82 ? -0.427 -7.02 0.831 1 98.81 82 MET A C 1
ATOM 613 O O . MET A 1 82 ? 0.747 -7.137 1.188 1 98.81 82 MET A O 1
ATOM 617 N N . MET A 1 83 ? -1.438 -7.695 1.378 1 98.88 83 MET A N 1
ATOM 618 C CA . MET A 1 83 ? -1.19 -8.672 2.436 1 98.88 83 MET A CA 1
ATOM 619 C C . MET A 1 83 ? -0.245 -9.766 1.958 1 98.88 83 MET A C 1
ATOM 621 O O . MET A 1 83 ? 0.694 -10.133 2.666 1 98.88 83 MET A O 1
ATOM 625 N N . ALA A 1 84 ? -0.492 -10.273 0.782 1 98.81 84 ALA A N 1
ATOM 626 C CA . ALA A 1 84 ? 0.363 -11.32 0.229 1 98.81 84 ALA A CA 1
ATOM 627 C C . ALA A 1 84 ? 1.799 -10.828 0.069 1 98.81 84 ALA A C 1
ATOM 629 O O . ALA A 1 84 ? 2.744 -11.523 0.443 1 98.81 84 ALA A O 1
ATOM 630 N N . PHE A 1 85 ? 1.98 -9.594 -0.498 1 98.88 85 PHE A N 1
ATOM 631 C CA . PHE A 1 85 ? 3.307 -9.016 -0.684 1 98.88 85 PHE A CA 1
ATOM 632 C C . PHE A 1 85 ? 4.039 -8.906 0.646 1 98.88 85 PHE A C 1
ATOM 634 O O . PHE A 1 85 ? 5.148 -9.422 0.794 1 98.88 85 PHE A O 1
ATOM 641 N N . MET A 1 86 ? 3.41 -8.25 1.619 1 98.81 86 MET A N 1
ATOM 642 C CA . MET A 1 86 ? 4.07 -7.941 2.883 1 98.81 86 MET A CA 1
ATOM 643 C C . MET A 1 86 ? 4.422 -9.211 3.643 1 98.81 86 MET A C 1
ATOM 645 O O . MET A 1 86 ? 5.531 -9.344 4.168 1 98.81 86 MET A O 1
ATOM 649 N N . LEU A 1 87 ? 3.549 -10.164 3.637 1 98.62 87 LEU A N 1
ATOM 650 C CA . LEU A 1 87 ? 3.787 -11.414 4.336 1 98.62 87 LEU A CA 1
ATOM 651 C C . LEU A 1 87 ? 4.906 -12.211 3.672 1 98.62 87 LEU A C 1
ATOM 653 O O . LEU A 1 87 ? 5.766 -12.773 4.355 1 98.62 87 LEU A O 1
ATOM 657 N N . ALA A 1 88 ? 4.906 -12.273 2.33 1 98.62 88 ALA A N 1
ATOM 658 C CA . ALA A 1 88 ? 5.965 -12.984 1.616 1 98.62 88 ALA A CA 1
ATOM 659 C C . ALA A 1 88 ? 7.328 -12.359 1.903 1 98.62 88 ALA A C 1
ATOM 661 O O . ALA A 1 88 ? 8.297 -13.078 2.164 1 98.62 88 ALA A O 1
ATOM 662 N N . GLN A 1 89 ? 7.391 -11.078 1.851 1 98.62 89 GLN A N 1
ATOM 663 C CA . GLN A 1 89 ? 8.641 -10.352 2.025 1 98.62 89 GLN A CA 1
ATOM 664 C C . GLN A 1 89 ? 9.211 -10.562 3.426 1 98.62 89 GLN A C 1
ATOM 666 O O . GLN A 1 89 ? 10.406 -10.82 3.582 1 98.62 89 GLN A O 1
ATOM 671 N N . GLN A 1 90 ? 8.359 -10.453 4.41 1 97.69 90 GLN A N 1
ATOM 672 C CA . GLN A 1 90 ? 8.836 -10.68 5.77 1 97.69 90 GLN A CA 1
ATOM 673 C C . GLN A 1 90 ? 9.25 -12.133 5.973 1 97.69 90 GLN A C 1
ATOM 675 O O . GLN A 1 90 ? 10.266 -12.414 6.609 1 97.69 90 GLN A O 1
ATOM 680 N N . ARG A 1 91 ? 8.453 -13.031 5.434 1 96.88 91 ARG A N 1
ATOM 681 C CA . ARG A 1 91 ? 8.797 -14.445 5.527 1 96.88 91 ARG A CA 1
ATOM 682 C C . ARG A 1 91 ? 10.172 -14.719 4.91 1 96.88 91 ARG A C 1
ATOM 684 O O . ARG A 1 91 ? 10.977 -15.453 5.48 1 96.88 91 ARG A O 1
ATOM 691 N N . LEU A 1 92 ? 10.43 -14.141 3.756 1 97.62 92 LEU A N 1
ATOM 692 C CA . LEU A 1 92 ? 11.633 -14.406 2.984 1 97.62 92 LEU A CA 1
ATOM 693 C C . LEU A 1 92 ? 12.805 -13.57 3.5 1 97.62 92 LEU A C 1
ATOM 695 O O . LEU A 1 92 ? 13.961 -13.82 3.146 1 97.62 92 LEU A O 1
ATOM 699 N N . GLY A 1 93 ? 12.492 -12.555 4.285 1 97.81 93 GLY A N 1
ATOM 700 C CA . GLY A 1 93 ? 13.523 -11.695 4.844 1 97.81 93 GLY A CA 1
ATOM 701 C C . GLY A 1 93 ? 14.125 -10.742 3.826 1 97.81 93 GLY A C 1
ATOM 702 O O . GLY A 1 93 ? 15.328 -10.461 3.865 1 97.81 93 GLY A O 1
ATOM 703 N N . ARG A 1 94 ? 13.352 -10.391 2.861 1 97.12 94 ARG A N 1
ATOM 704 C CA . ARG A 1 94 ? 13.805 -9.438 1.852 1 97.12 94 ARG A CA 1
ATOM 705 C C . ARG A 1 94 ? 12.656 -8.562 1.368 1 97.12 94 ARG A C 1
ATOM 707 O O . ARG A 1 94 ? 11.523 -9.039 1.224 1 97.12 94 ARG A O 1
ATOM 714 N N . ALA A 1 95 ? 12.93 -7.211 1.119 1 97.56 95 ALA A N 1
ATOM 715 C CA . ALA A 1 95 ? 11.922 -6.25 0.689 1 97.56 95 ALA A CA 1
ATOM 716 C C . ALA A 1 95 ? 11.453 -6.547 -0.731 1 97.56 95 ALA A C 1
ATOM 718 O O . ALA A 1 95 ? 10.32 -6.227 -1.097 1 97.56 95 ALA A O 1
ATOM 719 N N . ARG A 1 96 ? 12.289 -7.09 -1.504 1 98 96 ARG A N 1
ATOM 720 C CA . ARG A 1 96 ? 11.969 -7.527 -2.857 1 98 96 ARG A CA 1
ATOM 721 C C . ARG A 1 96 ? 11.93 -9.047 -2.945 1 98 96 ARG A C 1
ATOM 723 O O . ARG A 1 96 ? 12.953 -9.711 -2.762 1 98 96 ARG A O 1
ATOM 730 N N . ILE A 1 97 ? 10.906 -9.648 -3.326 1 98.69 97 ILE A N 1
ATOM 731 C CA . ILE A 1 97 ? 10.641 -11.086 -3.236 1 98.69 97 ILE A CA 1
ATOM 732 C C . ILE A 1 97 ? 11.617 -11.844 -4.129 1 98.69 97 ILE A C 1
ATOM 734 O O . ILE A 1 97 ? 12.195 -12.852 -3.715 1 98.69 97 ILE A O 1
ATOM 738 N N . ASN A 1 98 ? 11.914 -11.344 -5.309 1 98.56 98 ASN A N 1
ATOM 739 C CA . ASN A 1 98 ? 12.711 -12.086 -6.273 1 98.56 98 ASN A CA 1
ATOM 740 C C . ASN A 1 98 ? 14.18 -11.664 -6.23 1 98.56 98 ASN A C 1
ATOM 742 O O . ASN A 1 98 ? 14.906 -11.828 -7.211 1 98.56 98 ASN A O 1
ATOM 746 N N . ASP A 1 99 ? 14.586 -11.102 -5.117 1 97.69 99 ASP A N 1
ATOM 747 C CA . ASP A 1 99 ? 15.961 -10.641 -4.961 1 97.69 99 ASP A CA 1
ATOM 748 C C . ASP A 1 99 ? 16.953 -11.797 -5.066 1 97.69 99 ASP A C 1
ATOM 750 O O . ASP A 1 99 ? 18.141 -11.586 -5.309 1 97.69 99 ASP A O 1
ATOM 754 N N . ASP A 1 100 ? 16.484 -13.039 -4.883 1 97.62 100 ASP A N 1
ATOM 755 C CA . ASP A 1 100 ? 17.344 -14.211 -4.961 1 97.62 100 ASP A CA 1
ATOM 756 C C . ASP A 1 100 ? 17.5 -14.68 -6.406 1 97.62 100 ASP A C 1
ATOM 758 O O . ASP A 1 100 ? 18.172 -15.688 -6.668 1 97.62 100 ASP A O 1
ATOM 762 N N . GLY A 1 101 ? 16.844 -14.008 -7.305 1 97.75 101 GLY A N 1
ATOM 763 C CA . GLY A 1 101 ? 16.969 -14.359 -8.711 1 97.75 101 GLY A CA 1
ATOM 764 C C . GLY A 1 101 ? 15.914 -15.344 -9.188 1 97.75 101 GLY A C 1
ATOM 765 O O . GLY A 1 101 ? 15.875 -15.703 -10.359 1 97.75 101 GLY A O 1
ATOM 766 N N . GLY A 1 102 ? 15.078 -15.773 -8.281 1 98.31 102 GLY A N 1
ATOM 767 C CA . GLY A 1 102 ? 14.031 -16.719 -8.648 1 98.31 102 GLY A CA 1
ATOM 768 C C . GLY A 1 102 ? 12.867 -16.062 -9.367 1 98.31 102 GLY A C 1
ATOM 769 O O . GLY A 1 102 ? 12.766 -14.836 -9.414 1 98.31 102 GLY A O 1
ATOM 770 N N . HIS A 1 103 ? 12.023 -16.891 -9.953 1 98.62 103 HIS A N 1
ATOM 771 C CA . HIS A 1 103 ? 10.805 -16.453 -10.617 1 98.62 103 HIS A CA 1
ATOM 772 C C . HIS A 1 103 ? 9.594 -16.594 -9.703 1 98.62 103 HIS A C 1
ATOM 774 O O . HIS A 1 103 ? 9.219 -17.703 -9.328 1 98.62 103 HIS A O 1
ATOM 780 N N . TYR A 1 104 ? 8.977 -15.477 -9.391 1 98.88 104 TYR A N 1
ATOM 781 C CA . TYR A 1 104 ? 7.836 -15.492 -8.484 1 98.88 104 TYR A CA 1
ATOM 782 C C . TYR A 1 104 ? 6.574 -15 -9.18 1 98.88 104 TYR A C 1
ATOM 784 O O . TYR A 1 104 ? 6.629 -14.07 -9.992 1 98.88 104 TYR A O 1
ATOM 792 N N . THR A 1 105 ? 5.449 -15.625 -8.914 1 98.94 105 THR A N 1
ATOM 793 C CA . THR A 1 105 ? 4.16 -15.32 -9.531 1 98.94 105 THR A CA 1
ATOM 794 C C . THR A 1 105 ? 3.152 -14.867 -8.484 1 98.94 105 THR A C 1
ATOM 796 O O . THR A 1 105 ? 3.01 -15.5 -7.43 1 98.94 105 THR A O 1
ATOM 799 N N . LEU A 1 106 ? 2.547 -13.766 -8.727 1 98.94 106 LEU A N 1
ATOM 800 C CA . LEU A 1 106 ? 1.347 -13.383 -7.988 1 98.94 106 LEU A CA 1
ATOM 801 C C . LEU A 1 106 ? 0.089 -13.773 -8.758 1 98.94 106 LEU A C 1
ATOM 803 O O . LEU A 1 106 ? -0.064 -13.414 -9.93 1 98.94 106 LEU A O 1
ATOM 807 N N . ALA A 1 107 ? -0.755 -14.523 -8.141 1 98.94 107 ALA A N 1
ATOM 808 C CA . ALA A 1 107 ? -2.111 -14.742 -8.633 1 98.94 107 ALA A CA 1
ATOM 809 C C . ALA A 1 107 ? -3.133 -13.977 -7.797 1 98.94 107 ALA A C 1
ATOM 811 O O . ALA A 1 107 ? -3.086 -14.008 -6.566 1 98.94 107 ALA A O 1
ATOM 812 N N . THR A 1 108 ? -3.992 -13.266 -8.453 1 98.94 108 THR A N 1
ATOM 813 C CA . THR A 1 108 ? -5.02 -12.5 -7.758 1 98.94 108 THR A CA 1
ATOM 814 C C . THR A 1 108 ? -6.395 -12.758 -8.367 1 98.94 108 THR A C 1
ATOM 816 O O . THR A 1 108 ? -6.508 -13 -9.57 1 98.94 108 THR A O 1
ATOM 819 N N . SER A 1 109 ? -7.438 -12.742 -7.535 1 98.94 109 SER A N 1
ATOM 820 C CA . SER A 1 109 ? -8.797 -13.047 -7.969 1 98.94 109 SER A CA 1
ATOM 821 C C . SER A 1 109 ? -9.344 -11.953 -8.875 1 98.94 109 SER A C 1
ATOM 823 O O . SER A 1 109 ? -10.281 -12.18 -9.641 1 98.94 109 SER A O 1
ATOM 825 N N . ALA A 1 110 ? -8.805 -10.758 -8.773 1 98.75 110 ALA A N 1
ATOM 826 C CA . ALA A 1 110 ? -9.266 -9.633 -9.578 1 98.75 110 ALA A CA 1
ATOM 827 C C . ALA A 1 110 ? -8.109 -8.695 -9.906 1 98.75 110 ALA A C 1
ATOM 829 O O . ALA A 1 110 ? -7.129 -8.609 -9.164 1 98.75 110 ALA A O 1
ATOM 830 N N . GLN A 1 111 ? -8.219 -7.965 -11.023 1 98.5 111 GLN A N 1
ATOM 831 C CA . GLN A 1 111 ? -7.215 -6.984 -11.43 1 98.5 111 GLN A CA 1
ATOM 832 C C . GLN A 1 111 ? -6.867 -6.043 -10.281 1 98.5 111 GLN A C 1
ATOM 834 O O . GLN A 1 111 ? -7.758 -5.555 -9.578 1 98.5 111 GLN A O 1
ATOM 839 N N . PRO A 1 112 ? -5.551 -5.812 -10.055 1 98.19 112 PRO A N 1
ATOM 840 C CA . PRO A 1 112 ? -5.129 -4.906 -8.984 1 98.19 112 PRO A CA 1
ATOM 841 C C . PRO A 1 112 ? -5.711 -3.504 -9.141 1 98.19 112 PRO A C 1
ATOM 843 O O . PRO A 1 112 ? -5.789 -2.98 -10.25 1 98.19 112 PRO A O 1
ATOM 846 N N . CYS A 1 113 ? -6.121 -2.918 -8.055 1 97.12 113 CYS A N 1
ATOM 847 C CA . CYS A 1 113 ? -6.461 -1.499 -8.016 1 97.12 113 CYS A CA 1
ATOM 848 C C . CYS A 1 113 ? -5.215 -0.638 -8.188 1 97.12 113 CYS A C 1
ATOM 850 O O . CYS A 1 113 ? -4.105 -1.161 -8.328 1 97.12 113 CYS A O 1
ATOM 852 N N . CYS A 1 114 ? -5.359 0.646 -8.148 1 96.38 114 CYS A N 1
ATOM 853 C CA . CYS A 1 114 ? -4.238 1.552 -8.359 1 96.38 114 CYS A CA 1
ATOM 854 C C . CYS A 1 114 ? -3.188 1.379 -7.266 1 96.38 114 CYS A C 1
ATOM 856 O O . CYS A 1 114 ? -1.987 1.45 -7.535 1 96.38 114 CYS A O 1
ATOM 858 N N . GLN A 1 115 ? -3.561 1.138 -6 1 97.56 115 GLN A N 1
ATOM 859 C CA . GLN A 1 115 ? -2.617 0.905 -4.91 1 97.56 115 GLN A CA 1
ATOM 860 C C . GLN A 1 115 ? -1.804 -0.364 -5.148 1 97.56 115 GLN A C 1
ATOM 862 O O . GLN A 1 115 ? -0.573 -0.34 -5.078 1 97.56 115 GLN A O 1
ATOM 867 N N . CYS A 1 116 ? -2.482 -1.437 -5.395 1 98.5 116 CYS A N 1
ATOM 868 C CA . CYS A 1 116 ? -1.823 -2.729 -5.539 1 98.5 116 CYS A CA 1
ATOM 869 C C . CYS A 1 116 ? -1.023 -2.793 -6.836 1 98.5 116 CYS A C 1
ATOM 871 O O . CYS A 1 116 ? 0.019 -3.445 -6.895 1 98.5 116 CYS A O 1
ATOM 873 N N . TYR A 1 117 ? -1.573 -2.127 -7.84 1 97.88 117 TYR A N 1
ATOM 874 C CA . TYR A 1 117 ? -0.803 -1.938 -9.062 1 97.88 117 TYR A CA 1
ATOM 875 C C . TYR A 1 117 ? 0.524 -1.249 -8.773 1 97.88 117 TYR A C 1
ATOM 877 O O . TYR A 1 117 ? 1.585 -1.735 -9.172 1 97.88 117 TYR A O 1
ATOM 885 N N . GLY A 1 118 ? 0.461 -0.177 -8.133 1 97.44 118 GLY A N 1
ATOM 886 C CA . GLY A 1 118 ? 1.679 0.525 -7.762 1 97.44 118 GLY A CA 1
ATOM 887 C C . GLY A 1 118 ? 2.625 -0.319 -6.926 1 97.44 118 GLY A C 1
ATOM 888 O O . GLY A 1 118 ? 3.838 -0.293 -7.141 1 97.44 118 GLY A O 1
ATOM 889 N N . ALA A 1 119 ? 2.107 -1.05 -5.98 1 98.12 119 ALA A N 1
ATOM 890 C CA . ALA A 1 119 ? 2.906 -1.881 -5.086 1 98.12 119 ALA A CA 1
ATOM 891 C C . ALA A 1 119 ? 3.672 -2.947 -5.859 1 98.12 119 ALA A C 1
ATOM 893 O O . ALA A 1 119 ? 4.738 -3.393 -5.43 1 98.12 119 ALA A O 1
ATOM 894 N N . SER A 1 120 ? 3.143 -3.383 -6.984 1 98 120 SER A N 1
ATOM 895 C CA . SER A 1 120 ? 3.717 -4.477 -7.762 1 98 120 SER A CA 1
ATOM 896 C C . SER A 1 120 ? 5.105 -4.113 -8.281 1 98 120 SER A C 1
ATOM 898 O O . SER A 1 120 ? 5.93 -4.996 -8.539 1 98 120 SER A O 1
ATOM 900 N N . PHE A 1 121 ? 5.367 -2.832 -8.359 1 95.06 121 PHE A N 1
ATOM 901 C CA . PHE A 1 121 ? 6.621 -2.375 -8.945 1 95.06 121 PHE A CA 1
ATOM 902 C C . PHE A 1 121 ? 7.793 -2.658 -8.016 1 95.06 121 PHE A C 1
ATOM 904 O O . PHE A 1 121 ? 8.922 -2.85 -8.469 1 95.06 121 PHE A O 1
ATOM 911 N N . TRP A 1 122 ? 7.586 -2.771 -6.734 1 95.94 122 TRP A N 1
ATOM 912 C CA . TRP A 1 122 ? 8.68 -2.947 -5.789 1 95.94 122 TRP A CA 1
ATOM 913 C C . TRP A 1 122 ? 8.594 -4.305 -5.098 1 95.94 122 TRP A C 1
ATOM 915 O O . TRP A 1 122 ? 9.539 -4.734 -4.438 1 95.94 122 TRP A O 1
ATOM 925 N N . ALA A 1 123 ? 7.43 -4.945 -5.238 1 97.62 123 ALA A N 1
ATOM 926 C CA . ALA A 1 123 ? 7.184 -6.184 -4.504 1 97.62 123 ALA A CA 1
ATOM 927 C C . ALA A 1 123 ? 8.164 -7.277 -4.922 1 97.62 123 ALA A C 1
ATOM 929 O O . ALA A 1 123 ? 8.539 -8.125 -4.109 1 97.62 123 ALA A O 1
ATOM 930 N N . GLY A 1 124 ? 8.578 -7.262 -6.199 1 97.88 124 GLY A N 1
ATOM 931 C CA . GLY A 1 124 ? 9.531 -8.25 -6.672 1 97.88 124 GLY A CA 1
ATOM 932 C C . GLY A 1 124 ? 8.867 -9.516 -7.199 1 97.88 124 GLY A C 1
ATOM 933 O O . GLY A 1 124 ? 9.25 -10.625 -6.828 1 97.88 124 GLY A O 1
ATOM 934 N N . ILE A 1 125 ? 7.871 -9.398 -8.047 1 98.75 125 ILE A N 1
ATOM 935 C CA . ILE A 1 125 ? 7.266 -10.531 -8.734 1 98.75 125 ILE A CA 1
ATOM 936 C C . ILE A 1 125 ? 7.645 -10.5 -10.211 1 98.75 125 ILE A C 1
ATOM 938 O O . ILE A 1 125 ? 8.039 -9.453 -10.734 1 98.75 125 ILE A O 1
ATOM 942 N N . ASP A 1 126 ? 7.477 -11.641 -10.883 1 98.81 126 ASP A N 1
ATOM 943 C CA . ASP A 1 126 ? 7.855 -11.766 -12.289 1 98.81 126 ASP A CA 1
ATOM 944 C C . ASP A 1 126 ? 6.629 -11.984 -13.172 1 98.81 126 ASP A C 1
ATOM 946 O O . ASP A 1 126 ? 6.676 -11.75 -14.383 1 98.81 126 ASP A O 1
ATOM 950 N N . THR A 1 127 ? 5.637 -12.508 -12.578 1 98.94 127 THR A N 1
ATOM 951 C CA . THR A 1 127 ? 4.398 -12.781 -13.305 1 98.94 127 THR A CA 1
ATOM 952 C C . THR A 1 127 ? 3.186 -12.391 -12.461 1 98.94 127 THR A C 1
ATOM 954 O O . THR A 1 127 ? 3.146 -12.656 -11.258 1 98.94 127 THR A O 1
ATOM 957 N N . LEU A 1 128 ? 2.293 -11.711 -13.094 1 98.94 128 LEU A N 1
ATOM 958 C CA . LEU A 1 128 ? 0.998 -11.359 -12.523 1 98.94 128 LEU A CA 1
ATOM 959 C C . LEU A 1 128 ? -0.133 -12.07 -13.258 1 98.94 128 LEU A C 1
ATOM 961 O O . LEU A 1 128 ? -0.312 -11.883 -14.469 1 98.94 128 LEU A O 1
ATOM 965 N N . LEU A 1 129 ? -0.853 -12.945 -12.547 1 98.94 129 LEU A N 1
ATOM 966 C CA . LEU A 1 129 ? -2.021 -13.648 -13.062 1 98.94 129 LEU A CA 1
ATOM 967 C C . LEU A 1 129 ? -3.307 -13.07 -12.477 1 98.94 129 LEU A C 1
ATOM 969 O O . LEU A 1 129 ? -3.416 -12.891 -11.266 1 98.94 129 LEU A O 1
ATOM 973 N N . ILE A 1 130 ? -4.309 -12.844 -13.391 1 98.94 130 ILE A N 1
ATOM 974 C CA . ILE A 1 130 ? -5.473 -12.078 -12.945 1 98.94 130 ILE A CA 1
ATOM 975 C C . ILE A 1 130 ? -6.75 -12.836 -13.297 1 98.94 130 ILE A C 1
ATOM 977 O O . ILE A 1 130 ? -6.914 -13.305 -14.43 1 98.94 130 ILE A O 1
ATOM 981 N N . GLY A 1 131 ? -7.672 -12.906 -12.32 1 98.88 131 GLY A N 1
ATOM 982 C CA . GLY A 1 131 ? -9 -13.445 -12.562 1 98.88 131 GLY A CA 1
ATOM 983 C C . GLY A 1 131 ? -9.945 -12.453 -13.211 1 98.88 131 GLY A C 1
ATOM 984 O O . GLY A 1 131 ? -9.945 -12.297 -14.43 1 98.88 131 GLY A O 1
ATOM 985 N N . ALA A 1 132 ? -10.719 -11.742 -12.422 1 98.81 132 ALA A N 1
ATOM 986 C CA . ALA A 1 132 ? -11.719 -10.789 -12.898 1 98.81 132 ALA A CA 1
ATOM 987 C C . ALA A 1 132 ? -11.062 -9.484 -13.336 1 98.81 132 ALA A C 1
ATOM 989 O O . ALA A 1 132 ? -10.008 -9.102 -12.82 1 98.81 132 ALA A O 1
ATOM 990 N N . ARG A 1 133 ? -11.688 -8.797 -14.266 1 97.75 133 ARG A N 1
ATOM 991 C CA . ARG A 1 133 ? -11.242 -7.488 -14.727 1 97.75 133 ARG A CA 1
ATOM 992 C C . ARG A 1 133 ? -11.727 -6.383 -13.797 1 97.75 133 ARG A C 1
ATOM 994 O O . ARG A 1 133 ? -12.641 -6.598 -12.992 1 97.75 133 ARG A O 1
ATOM 1001 N N . SER A 1 134 ? -11.016 -5.223 -13.945 1 95.94 134 SER A N 1
ATOM 1002 C CA . SER A 1 134 ? -11.461 -4.062 -13.18 1 95.94 134 SER A CA 1
ATOM 1003 C C . SER A 1 134 ? -12.914 -3.721 -13.484 1 95.94 134 SER A C 1
ATOM 1005 O O . SER A 1 134 ? -13.656 -3.309 -12.594 1 95.94 134 SER A O 1
ATOM 1007 N N . GLU A 1 135 ? -13.312 -3.82 -14.695 1 95.56 135 GLU A N 1
ATOM 1008 C CA . GLU A 1 135 ? -14.688 -3.545 -15.109 1 95.56 135 GLU A CA 1
ATOM 1009 C C . GLU A 1 135 ? -15.672 -4.48 -14.414 1 95.56 135 GLU A C 1
ATOM 1011 O O . GLU A 1 135 ? -16.797 -4.082 -14.094 1 95.56 135 GLU A O 1
ATOM 1016 N N . ASP A 1 136 ? -15.281 -5.727 -14.258 1 97.06 136 ASP A N 1
ATOM 1017 C CA . ASP A 1 136 ? -16.125 -6.672 -13.539 1 97.06 136 ASP A CA 1
ATOM 1018 C C . ASP A 1 136 ? -16.328 -6.23 -12.094 1 97.06 136 ASP A C 1
ATOM 1020 O O . ASP A 1 136 ? -17.453 -6.227 -11.594 1 97.06 136 ASP A O 1
ATOM 1024 N N . VAL A 1 137 ? -15.211 -5.824 -11.422 1 95.94 137 VAL A N 1
ATOM 1025 C CA . VAL A 1 137 ? -15.273 -5.387 -10.031 1 95.94 137 VAL A CA 1
ATOM 1026 C C . VAL A 1 137 ? -16.234 -4.211 -9.898 1 95.94 137 VAL A C 1
ATOM 1028 O O . VAL A 1 137 ? -17.141 -4.238 -9.062 1 95.94 137 VAL A O 1
ATOM 1031 N N . MET A 1 138 ? -16.078 -3.215 -10.734 1 92.19 138 MET A N 1
ATOM 1032 C CA . MET A 1 138 ? -16.828 -1.971 -10.625 1 92.19 138 MET A CA 1
ATOM 1033 C C . MET A 1 138 ? -18.297 -2.188 -10.992 1 92.19 138 MET A C 1
ATOM 1035 O O . MET A 1 138 ? -19.188 -1.54 -10.43 1 92.19 138 MET A O 1
ATOM 1039 N N . SER A 1 139 ? -18.609 -3.148 -11.914 1 93.5 139 SER A N 1
ATOM 1040 C CA . SER A 1 139 ? -19.984 -3.404 -12.336 1 93.5 139 SER A CA 1
ATOM 1041 C C . SER A 1 139 ? -20.703 -4.305 -11.336 1 93.5 139 SER A C 1
ATOM 1043 O O . SER A 1 139 ? -21.906 -4.129 -11.086 1 93.5 139 SER A O 1
ATOM 1045 N N . LEU A 1 140 ? -20 -5.254 -10.766 1 94 140 LEU A N 1
ATOM 1046 C CA . LEU A 1 140 ? -20.641 -6.254 -9.914 1 94 140 LEU A CA 1
ATOM 1047 C C . LEU A 1 140 ? -20.641 -5.809 -8.453 1 94 140 LEU A C 1
ATOM 1049 O O . LEU A 1 140 ? -21.391 -6.348 -7.637 1 94 140 LEU A O 1
ATOM 1053 N N . THR A 1 141 ? -19.75 -4.859 -8.227 1 91.62 141 THR A N 1
ATOM 1054 C CA . THR A 1 141 ? -19.625 -4.34 -6.871 1 91.62 141 THR A CA 1
ATOM 1055 C C . THR A 1 141 ? -19.641 -2.812 -6.875 1 91.62 141 THR A C 1
ATOM 1057 O O . THR A 1 141 ? -19.812 -2.191 -7.926 1 91.62 141 THR A O 1
ATOM 1060 N N . GLN A 1 142 ? -19.516 -2.123 -5.758 1 85.88 142 GLN A N 1
ATOM 1061 C CA . GLN A 1 142 ? -19.453 -0.669 -5.641 1 85.88 142 GLN A CA 1
ATOM 1062 C C . GLN A 1 142 ? -18.047 -0.195 -5.305 1 85.88 142 GLN A C 1
ATOM 1064 O O . GLN A 1 142 ? -17.859 0.96 -4.922 1 85.88 142 GLN A O 1
ATOM 1069 N N . PHE A 1 143 ? -17.109 -1.189 -5.48 1 88.62 143 PHE A N 1
ATOM 1070 C CA . PHE A 1 143 ? -15.742 -0.807 -5.156 1 88.62 143 PHE A CA 1
ATOM 1071 C C . PHE A 1 143 ? -15.148 0.064 -6.254 1 88.62 143 PHE A C 1
ATOM 1073 O O . PHE A 1 143 ? -15.336 -0.212 -7.441 1 88.62 143 PHE A O 1
ATOM 1080 N N . ASP A 1 144 ? -14.453 1.104 -5.84 1 86.88 144 ASP A N 1
ATOM 1081 C CA . ASP A 1 144 ? -13.656 1.94 -6.73 1 86.88 144 ASP A CA 1
ATOM 1082 C C . ASP A 1 144 ? -12.219 1.437 -6.816 1 86.88 144 ASP A C 1
ATOM 1084 O O . ASP A 1 144 ? -11.5 1.415 -5.816 1 86.88 144 ASP A O 1
ATOM 1088 N N . GLU A 1 145 ? -11.773 1.119 -7.949 1 88.25 145 GLU A N 1
ATOM 1089 C CA . GLU A 1 145 ? -10.453 0.535 -8.133 1 88.25 145 GLU A CA 1
ATOM 1090 C C . GLU A 1 145 ? -9.398 1.616 -8.352 1 88.25 145 GLU A C 1
ATOM 1092 O O . GLU A 1 145 ? -8.203 1.325 -8.391 1 88.25 145 GLU A O 1
ATOM 1097 N N . GLY A 1 146 ? -9.852 2.865 -8.383 1 90.56 146 GLY A N 1
ATOM 1098 C CA . GLY A 1 146 ? -8.945 3.975 -8.633 1 90.56 146 GLY A CA 1
ATOM 1099 C C . GLY A 1 146 ? -8.398 3.994 -10.047 1 90.56 146 GLY A C 1
ATOM 1100 O O . GLY A 1 146 ? -8.469 2.99 -10.758 1 90.56 146 GLY A O 1
ATOM 1101 N N . PRO A 1 147 ? -7.852 5.066 -10.469 1 90.94 147 PRO A N 1
ATOM 1102 C CA . PRO A 1 147 ? -7.375 5.203 -11.844 1 90.94 147 PRO A CA 1
ATOM 1103 C C . PRO A 1 147 ? -6.008 4.559 -12.062 1 90.94 147 PRO A C 1
ATOM 1105 O O . PRO A 1 147 ? -5.117 4.688 -11.219 1 90.94 147 PRO A O 1
ATOM 1108 N N . LEU A 1 148 ? -5.812 3.836 -13.133 1 92.06 148 LEU A N 1
ATOM 1109 C CA . LEU A 1 148 ? -4.535 3.312 -13.609 1 92.06 148 LEU A CA 1
ATOM 1110 C C . LEU A 1 148 ? -4.078 4.047 -14.859 1 92.06 148 LEU A C 1
ATOM 1112 O O . LEU A 1 148 ? -4.895 4.652 -15.562 1 92.06 148 LEU A O 1
ATOM 1116 N N . PRO A 1 149 ? -2.789 3.99 -15.109 1 91 149 PRO A N 1
ATOM 1117 C CA . PRO A 1 149 ? -2.381 4.441 -16.438 1 91 149 PRO A CA 1
ATOM 1118 C C . PRO A 1 149 ? -3.1 3.697 -17.562 1 91 149 PRO A C 1
ATOM 1120 O O . PRO A 1 149 ? -3.494 2.541 -17.391 1 91 149 PRO A O 1
ATOM 1123 N N . GLY A 1 150 ? -3.303 4.406 -18.672 1 89.69 150 GLY A N 1
ATOM 1124 C CA . GLY A 1 150 ? -3.959 3.777 -19.812 1 89.69 150 GLY A CA 1
ATOM 1125 C C . GLY A 1 150 ? -3.332 2.451 -20.203 1 89.69 150 GLY A C 1
ATOM 1126 O O . GLY A 1 150 ? -4.043 1.475 -20.453 1 89.69 150 GLY A O 1
ATOM 1127 N N . ASP A 1 151 ? -1.971 2.381 -20.25 1 94.88 151 ASP A N 1
ATOM 1128 C CA . ASP A 1 151 ? -1.259 1.149 -20.578 1 94.88 151 ASP A CA 1
ATOM 1129 C C . ASP A 1 151 ? -0.584 0.562 -19.328 1 94.88 151 ASP A C 1
ATOM 1131 O O . ASP A 1 151 ? 0.635 0.378 -19.312 1 94.88 151 ASP A O 1
ATOM 1135 N N . TRP A 1 152 ? -1.454 0.234 -18.391 1 95.38 152 TRP A N 1
ATOM 1136 C CA . TRP A 1 152 ? -0.937 -0.27 -17.125 1 95.38 152 TRP A CA 1
ATOM 1137 C C . TRP A 1 152 ? -0.216 -1.6 -17.328 1 95.38 152 TRP A C 1
ATOM 1139 O O . TRP A 1 152 ? 0.801 -1.862 -16.672 1 95.38 152 TRP A O 1
ATOM 1149 N N . VAL A 1 153 ? -0.672 -2.48 -18.266 1 97.75 153 VAL A N 1
ATOM 1150 C CA . VAL A 1 153 ? -0.024 -3.756 -18.547 1 97.75 153 VAL A CA 1
ATOM 1151 C C . VAL A 1 153 ? 1.368 -3.512 -19.125 1 97.75 153 VAL A C 1
ATOM 1153 O O . VAL A 1 153 ? 2.342 -4.141 -18.703 1 97.75 153 VAL A O 1
ATOM 1156 N N . GLY A 1 154 ? 1.457 -2.609 -20.109 1 97.69 154 GLY A N 1
ATOM 1157 C CA . GLY A 1 154 ? 2.732 -2.277 -20.719 1 97.69 154 GLY A CA 1
ATOM 1158 C C . GLY A 1 154 ? 3.744 -1.726 -19.734 1 97.69 154 GLY A C 1
ATOM 1159 O O . GLY A 1 154 ? 4.941 -2.008 -19.844 1 97.69 154 GLY A O 1
ATOM 1160 N N . GLU A 1 155 ? 3.275 -0.934 -18.766 1 96.38 155 GLU A N 1
ATOM 1161 C CA . GLU A 1 155 ? 4.16 -0.389 -17.734 1 96.38 155 GLU A CA 1
ATOM 1162 C C . GLU A 1 155 ? 4.781 -1.5 -16.891 1 96.38 155 GLU A C 1
ATOM 1164 O O . GLU A 1 155 ? 5.965 -1.443 -16.547 1 96.38 155 GLU A O 1
ATOM 1169 N N . LEU A 1 156 ? 3.977 -2.521 -16.531 1 97.44 156 LEU A N 1
ATOM 1170 C CA . LEU A 1 156 ? 4.477 -3.656 -15.766 1 97.44 156 LEU A CA 1
ATOM 1171 C C . LEU A 1 156 ? 5.441 -4.492 -16.609 1 97.44 156 LEU A C 1
ATOM 1173 O O . LEU A 1 156 ? 6.512 -4.879 -16.125 1 97.44 156 LEU A O 1
ATOM 1177 N N . GLN A 1 157 ? 5.09 -4.711 -17.844 1 98.25 157 GLN A N 1
ATOM 1178 C CA . GLN A 1 157 ? 5.914 -5.531 -18.719 1 98.25 157 GLN A CA 1
ATOM 1179 C C . GLN A 1 157 ? 7.27 -4.871 -18.969 1 98.25 157 GLN A C 1
ATOM 1181 O O . GLN A 1 157 ? 8.289 -5.559 -19.078 1 98.25 157 GLN A O 1
ATOM 1186 N N . ALA A 1 158 ? 7.301 -3.553 -19.078 1 96.5 158 ALA A N 1
ATOM 1187 C CA . ALA A 1 158 ? 8.539 -2.803 -19.266 1 96.5 158 ALA A CA 1
ATOM 1188 C C . ALA A 1 158 ? 9.492 -2.996 -18.094 1 96.5 158 ALA A C 1
ATOM 1190 O O . ALA A 1 158 ? 10.703 -2.811 -18.234 1 96.5 158 ALA A O 1
ATOM 1191 N N . ARG A 1 159 ? 8.984 -3.482 -17 1 94.56 159 ARG A N 1
ATOM 1192 C CA . ARG A 1 159 ? 9.797 -3.691 -15.805 1 94.56 159 ARG A CA 1
ATOM 1193 C C . ARG A 1 159 ? 9.992 -5.18 -15.531 1 94.56 159 ARG A C 1
ATOM 1195 O O . ARG A 1 159 ? 10.383 -5.562 -14.422 1 94.56 159 ARG A O 1
ATOM 1202 N N . GLY A 1 160 ? 9.531 -5.945 -16.453 1 96.81 160 GLY A N 1
ATOM 1203 C CA . GLY A 1 160 ? 9.844 -7.363 -16.391 1 96.81 160 GLY A CA 1
ATOM 1204 C C . GLY A 1 160 ? 8.742 -8.188 -15.742 1 96.81 160 GLY A C 1
ATOM 1205 O O . GLY A 1 160 ? 8.969 -9.344 -15.359 1 96.81 160 GLY A O 1
ATOM 1206 N N . ILE A 1 161 ? 7.602 -7.652 -15.586 1 98.5 161 ILE A N 1
ATOM 1207 C CA . ILE A 1 161 ? 6.488 -8.383 -14.992 1 98.5 161 ILE A CA 1
ATOM 1208 C C . ILE A 1 161 ? 5.516 -8.812 -16.094 1 98.5 161 ILE A C 1
ATOM 1210 O O . ILE A 1 161 ? 4.812 -7.977 -16.672 1 98.5 161 ILE A O 1
ATOM 1214 N N . ALA A 1 162 ? 5.469 -10.07 -16.359 1 98.88 162 ALA A N 1
ATOM 1215 C CA . ALA A 1 162 ? 4.496 -10.594 -17.328 1 98.88 162 ALA A CA 1
ATOM 1216 C C . ALA A 1 162 ? 3.084 -10.555 -16.75 1 98.88 162 ALA A C 1
ATOM 1218 O O . ALA A 1 162 ? 2.879 -10.82 -15.562 1 98.88 162 ALA A O 1
ATOM 1219 N N . VAL A 1 163 ? 2.135 -10.227 -17.625 1 98.81 163 VAL A N 1
ATOM 1220 C CA . VAL A 1 163 ? 0.75 -10.133 -17.172 1 98.81 163 VAL A CA 1
ATOM 1221 C C . VAL A 1 163 ? -0.133 -11.047 -18.016 1 98.81 163 VAL A C 1
ATOM 1223 O O . VAL A 1 163 ? -0.062 -11.031 -19.25 1 98.81 163 VAL A O 1
ATOM 1226 N N . ARG A 1 164 ? -0.86 -11.906 -17.375 1 98.88 164 ARG A N 1
ATOM 1227 C CA . ARG A 1 164 ? -1.893 -12.727 -18 1 98.88 164 ARG A CA 1
ATOM 1228 C C . ARG A 1 164 ? -3.242 -12.523 -17.312 1 98.88 164 ARG A C 1
ATOM 1230 O O . ARG A 1 164 ? -3.34 -12.586 -16.078 1 98.88 164 ARG A O 1
ATOM 1237 N N . ARG A 1 165 ? -4.281 -12.344 -18.094 1 98.69 165 ARG A N 1
ATOM 1238 C CA . ARG A 1 165 ? -5.562 -11.906 -17.562 1 98.69 165 ARG A CA 1
ATOM 1239 C C . ARG A 1 165 ? -6.68 -12.875 -17.938 1 98.69 165 ARG A C 1
ATOM 1241 O O . ARG A 1 165 ? -6.469 -13.781 -18.75 1 98.69 165 ARG A O 1
ATOM 1248 N N . ASP A 1 166 ? -7.793 -12.656 -17.328 1 98.81 166 ASP A N 1
ATOM 1249 C CA . ASP A 1 166 ? -9.039 -13.344 -17.656 1 98.81 166 ASP A CA 1
ATOM 1250 C C . ASP A 1 166 ? -8.922 -14.844 -17.406 1 98.81 166 ASP A C 1
ATOM 1252 O O . ASP A 1 166 ? -9.469 -15.648 -18.156 1 98.81 166 ASP A O 1
ATOM 1256 N N . ILE A 1 167 ? -8.148 -15.172 -16.422 1 98.94 167 ILE A N 1
ATOM 1257 C CA . ILE A 1 167 ? -7.996 -16.578 -16.062 1 98.94 167 ILE A CA 1
ATOM 1258 C C . ILE A 1 167 ? -9.07 -16.969 -15.062 1 98.94 167 ILE A C 1
ATOM 1260 O O . ILE A 1 167 ? -9.188 -16.359 -13.992 1 98.94 167 ILE A O 1
ATOM 1264 N N . GLU A 1 168 ? -9.898 -17.984 -15.383 1 98.75 168 GLU A N 1
ATOM 1265 C CA . GLU A 1 168 ? -11.008 -18.406 -14.539 1 98.75 168 GLU A CA 1
ATOM 1266 C C . GLU A 1 168 ? -11.906 -17.234 -14.18 1 98.75 168 GLU A C 1
ATOM 1268 O O . GLU A 1 168 ? -12.375 -17.125 -13.039 1 98.75 168 GLU A O 1
ATOM 1273 N N . ARG A 1 169 ? -12.094 -16.297 -15.148 1 98.81 169 ARG A N 1
ATOM 1274 C CA . ARG A 1 169 ? -12.773 -15.023 -14.938 1 98.81 169 ARG A CA 1
ATOM 1275 C C . ARG A 1 169 ? -14.203 -15.234 -14.469 1 98.81 169 ARG A C 1
ATOM 1277 O O . ARG A 1 169 ? -14.664 -14.555 -13.547 1 98.81 169 ARG A O 1
ATOM 1284 N N . GLU A 1 170 ? -14.906 -16.141 -15.016 1 98.62 170 GLU A N 1
ATOM 1285 C CA . GLU A 1 170 ? -16.297 -16.375 -14.648 1 98.62 170 GLU A CA 1
ATOM 1286 C C . GLU A 1 170 ? -16.422 -16.766 -13.18 1 98.62 170 GLU A C 1
ATOM 1288 O O . GLU A 1 170 ? -17.312 -16.266 -12.477 1 98.62 170 GLU A O 1
ATOM 1293 N N . GLN A 1 171 ? -15.57 -17.672 -12.742 1 98.75 171 GLN A N 1
ATOM 1294 C CA . GLN A 1 171 ? -15.586 -18.078 -11.344 1 98.75 171 GLN A CA 1
ATOM 1295 C C . GLN A 1 171 ? -15.258 -16.922 -10.422 1 98.75 171 GLN A C 1
ATOM 1297 O O . GLN A 1 171 ? -15.844 -16.797 -9.344 1 98.75 171 GLN A O 1
ATOM 1302 N N . ALA A 1 172 ? -14.289 -16.141 -10.828 1 98.81 172 ALA A N 1
ATOM 1303 C CA . ALA A 1 172 ? -13.945 -14.953 -10.047 1 98.81 172 ALA A CA 1
ATOM 1304 C C . ALA A 1 172 ? -15.141 -14.008 -9.922 1 98.81 172 ALA A C 1
ATOM 1306 O O . ALA A 1 172 ? -15.406 -13.469 -8.844 1 98.81 172 ALA A O 1
ATOM 1307 N N . CYS A 1 173 ? -15.867 -13.828 -11.016 1 98.62 173 CYS A N 1
ATOM 1308 C CA . CYS A 1 173 ? -17 -12.922 -11.055 1 98.62 173 CYS A CA 1
ATOM 1309 C C . CYS A 1 173 ? -18.141 -13.43 -10.172 1 98.62 173 CYS A C 1
ATOM 1311 O O . CYS A 1 173 ? -18.859 -12.641 -9.57 1 98.62 173 CYS A O 1
ATOM 1313 N N . VAL A 1 174 ? -18.281 -14.703 -10.078 1 98.56 174 VAL A N 1
ATOM 1314 C CA . VAL A 1 174 ? -19.297 -15.297 -9.227 1 98.56 174 VAL A CA 1
ATOM 1315 C C . VAL A 1 174 ? -19.078 -14.867 -7.777 1 98.56 174 VAL A C 1
ATOM 1317 O O . VAL A 1 174 ? -20.031 -14.516 -7.074 1 98.56 174 VAL A O 1
ATOM 1320 N N . VAL A 1 175 ? -17.844 -14.875 -7.301 1 98.69 175 VAL A N 1
ATOM 1321 C CA . VAL A 1 175 ? -17.531 -14.492 -5.926 1 98.69 175 VAL A CA 1
ATOM 1322 C C . VAL A 1 175 ? -17.875 -13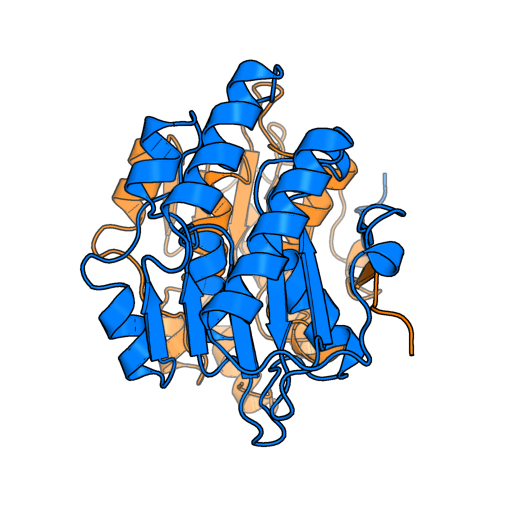.023 -5.715 1 98.69 175 VAL A C 1
ATOM 1324 O O . VAL A 1 175 ? -18.469 -12.656 -4.691 1 98.69 175 VAL A O 1
ATOM 1327 N N . LEU A 1 176 ? -17.531 -12.164 -6.719 1 98.06 176 LEU A N 1
ATOM 1328 C CA . LEU A 1 176 ? -17.828 -10.734 -6.641 1 98.06 176 LEU A CA 1
ATOM 1329 C C . LEU A 1 176 ? -19.344 -10.5 -6.535 1 98.06 176 LEU A C 1
ATOM 1331 O O . LEU A 1 176 ? -19.797 -9.734 -5.684 1 98.06 176 LEU A O 1
ATOM 1335 N N . ALA A 1 177 ? -20.078 -11.188 -7.297 1 97.06 177 ALA A N 1
ATOM 1336 C CA . ALA A 1 177 ? -21.531 -11.055 -7.301 1 97.06 177 ALA A CA 1
ATOM 1337 C C . ALA A 1 177 ? -22.125 -11.547 -5.984 1 97.06 177 ALA A C 1
ATOM 1339 O O . ALA A 1 177 ? -23.062 -10.93 -5.449 1 97.06 177 ALA A O 1
ATOM 1340 N N . ASP A 1 178 ? -21.609 -12.578 -5.477 1 96.88 178 ASP A N 1
ATOM 1341 C CA . ASP A 1 178 ? -22.109 -13.18 -4.246 1 96.88 178 ASP A CA 1
ATOM 1342 C C . ASP A 1 178 ? -21.875 -12.258 -3.051 1 96.88 178 ASP A C 1
ATOM 1344 O O . ASP A 1 178 ? -22.672 -12.242 -2.111 1 96.88 178 ASP A O 1
ATOM 1348 N N . TYR A 1 179 ? -20.797 -11.555 -3.059 1 96.81 179 TYR A N 1
ATOM 1349 C CA . TYR A 1 179 ? -20.469 -10.664 -1.944 1 96.81 179 TYR A CA 1
ATOM 1350 C C . TYR A 1 179 ? -21.625 -9.711 -1.651 1 96.81 179 TYR A C 1
ATOM 1352 O O . TYR A 1 179 ? -22.047 -9.57 -0.499 1 96.81 179 TYR A O 1
ATOM 1360 N N . GLY A 1 180 ? -22.141 -9.047 -2.771 1 90.38 180 GLY A N 1
ATOM 1361 C CA . GLY A 1 180 ? -23.266 -8.133 -2.617 1 90.38 180 GLY A CA 1
ATOM 1362 C C . GLY A 1 180 ? -24.531 -8.828 -2.152 1 90.38 180 GLY A C 1
ATOM 1363 O O . GLY A 1 180 ? -25.25 -8.312 -1.282 1 90.38 180 GLY A O 1
ATOM 1364 N N . ARG A 1 181 ? -24.781 -9.969 -2.682 1 92.06 181 ARG A N 1
ATOM 1365 C CA . ARG A 1 181 ? -25.969 -10.734 -2.359 1 92.06 181 ARG A CA 1
ATOM 1366 C C . ARG A 1 181 ? -25.984 -11.148 -0.89 1 92.06 181 ARG A C 1
ATOM 1368 O O . ARG A 1 181 ? -27.047 -11.211 -0.266 1 92.06 181 ARG A O 1
ATOM 1375 N N . LEU A 1 182 ? -24.797 -11.281 -0.369 1 91.5 182 LEU A N 1
ATOM 1376 C CA . LEU A 1 182 ? -24.688 -11.766 1 1 91.5 182 LEU A CA 1
ATOM 1377 C C . LEU A 1 182 ? -24.547 -10.609 1.981 1 91.5 182 LEU A C 1
ATOM 1379 O O . LEU A 1 182 ? -24.188 -10.812 3.145 1 91.5 182 LEU A O 1
ATOM 1383 N N 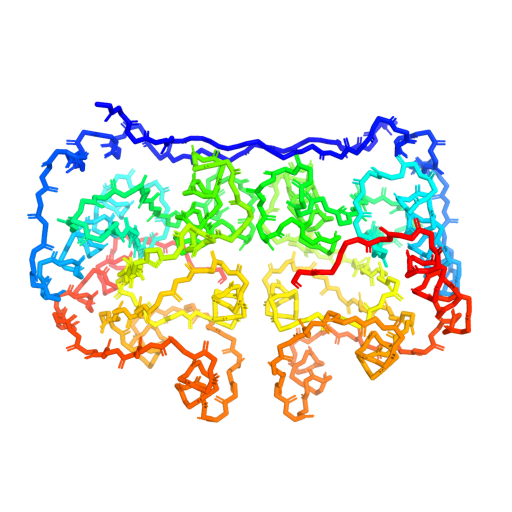. GLY A 1 183 ? -24.688 -9.391 1.506 1 87.06 183 GLY A N 1
ATOM 1384 C CA . GLY A 1 183 ? -24.703 -8.234 2.383 1 87.06 183 GLY A CA 1
ATOM 1385 C C . GLY A 1 183 ? -23.328 -7.633 2.605 1 87.06 183 GLY A C 1
ATOM 1386 O O . GLY A 1 183 ? -23.078 -6.996 3.631 1 87.06 183 GLY A O 1
ATOM 1387 N N . GLY A 1 184 ? -22.5 -7.914 1.777 1 87.5 184 GLY A N 1
ATOM 1388 C CA . GLY A 1 184 ? -21.172 -7.328 1.867 1 87.5 184 GLY A CA 1
ATOM 1389 C C . GLY A 1 184 ? -21.188 -5.812 1.952 1 87.5 184 GLY A C 1
ATOM 1390 O O . GLY A 1 184 ? -22.109 -5.168 1.438 1 87.5 184 GLY A O 1
ATOM 1391 N N . VAL A 1 185 ? -20.188 -5.254 2.648 1 84.06 185 VAL A N 1
ATOM 1392 C CA . VAL A 1 185 ? -20.062 -3.811 2.828 1 84.06 185 VAL A CA 1
ATOM 1393 C C . VAL A 1 185 ? -19.125 -3.236 1.768 1 84.06 185 VAL A C 1
ATOM 1395 O O . VAL A 1 185 ? -18.047 -3.781 1.524 1 84.06 185 VAL A O 1
ATOM 1398 N N . PHE A 1 186 ? -19.672 -2.26 1.065 1 82.19 186 PHE A N 1
ATOM 1399 C CA . PHE A 1 186 ? -18.859 -1.544 0.089 1 82.19 186 PHE A CA 1
ATOM 1400 C C . PHE A 1 186 ? -18.391 -0.208 0.651 1 82.19 186 PHE A C 1
ATOM 1402 O O . PHE A 1 186 ? -19.141 0.485 1.335 1 82.19 186 PHE A O 1
ATOM 1409 N N . TYR A 1 187 ? -17.156 0.062 0.486 1 81.06 187 TYR A N 1
ATOM 1410 C CA . TYR A 1 187 ? -16.547 1.255 1.067 1 81.06 187 TYR A CA 1
ATOM 1411 C C . TYR A 1 187 ? -15.727 2.008 0.03 1 81.06 187 TYR A C 1
ATOM 1413 O O . TYR A 1 187 ? -15.281 1.424 -0.964 1 81.06 187 TYR A O 1
ATOM 1421 N N . MET B 1 1 ? 5.973 -26.516 6.711 1 65.5 1 MET B N 1
ATOM 1422 C CA . MET B 1 1 ? 6.117 -25.141 7.172 1 65.5 1 MET B CA 1
ATOM 1423 C C . MET B 1 1 ? 4.82 -24.359 6.98 1 65.5 1 MET B C 1
ATOM 1425 O O . MET B 1 1 ? 4.129 -24.531 5.977 1 65.5 1 MET B O 1
ATOM 1429 N N . THR B 1 2 ? 4.262 -23.703 8.047 1 86.19 2 THR B N 1
ATOM 1430 C CA . THR B 1 2 ? 2.984 -23 8.016 1 86.19 2 THR B CA 1
ATOM 1431 C C . THR B 1 2 ? 3.131 -21.641 7.344 1 86.19 2 THR B C 1
ATOM 1433 O O . THR B 1 2 ? 4.172 -20.984 7.465 1 86.19 2 THR B O 1
ATOM 1436 N N . LEU B 1 3 ? 2.131 -21.266 6.559 1 93.56 3 LEU B N 1
ATOM 1437 C CA . LEU B 1 3 ? 2.139 -19.953 5.91 1 93.56 3 LEU B CA 1
ATOM 1438 C C . LEU B 1 3 ? 2.059 -18.844 6.941 1 93.56 3 LEU B C 1
ATOM 1440 O O . LEU B 1 3 ? 1.36 -18.969 7.949 1 93.56 3 LEU B O 1
ATOM 1444 N N . PRO B 1 4 ? 2.816 -17.766 6.684 1 94.06 4 PRO B N 1
ATOM 1445 C CA . PRO B 1 4 ? 2.658 -16.641 7.594 1 94.06 4 PRO B CA 1
ATOM 1446 C C . PRO B 1 4 ? 1.228 -16.094 7.625 1 94.06 4 PRO B C 1
ATOM 1448 O O . PRO B 1 4 ? 0.547 -16.078 6.598 1 94.06 4 PRO B O 1
ATOM 1451 N N . HIS B 1 5 ? 0.788 -15.664 8.797 1 94.75 5 HIS B N 1
ATOM 1452 C CA . HIS B 1 5 ? -0.6 -15.227 8.891 1 94.75 5 HIS B CA 1
ATOM 1453 C C . HIS B 1 5 ? -0.702 -13.875 9.602 1 94.75 5 HIS B C 1
ATOM 1455 O O . HIS B 1 5 ? -1.805 -13.383 9.852 1 94.75 5 HIS B O 1
ATOM 1461 N N . SER B 1 6 ? 0.385 -13.359 10 1 96.75 6 SER B N 1
ATOM 1462 C CA . SER B 1 6 ? 0.423 -12.031 10.609 1 96.75 6 SER B CA 1
ATOM 1463 C C . SER B 1 6 ? 1.72 -11.305 10.266 1 96.75 6 SER B C 1
ATOM 1465 O O . SER B 1 6 ? 2.725 -11.938 9.938 1 96.75 6 SER B O 1
ATOM 1467 N N . LEU B 1 7 ? 1.609 -10.023 10.203 1 96.44 7 LEU B N 1
ATOM 1468 C CA . LEU B 1 7 ? 2.805 -9.203 10.055 1 96.44 7 LEU B CA 1
ATOM 1469 C C . LEU B 1 7 ? 2.762 -8 11 1 96.44 7 LEU B C 1
ATOM 1471 O O . LEU B 1 7 ? 1.689 -7.621 11.469 1 96.44 7 LEU B O 1
ATOM 1475 N N . SER B 1 8 ? 3.926 -7.527 11.305 1 97.56 8 SER B N 1
ATOM 1476 C CA . SER B 1 8 ? 4.09 -6.34 12.141 1 97.56 8 SER B CA 1
ATOM 1477 C C . SER B 1 8 ? 5.086 -5.367 11.523 1 97.56 8 SER B C 1
ATOM 1479 O O . SER B 1 8 ? 6.113 -5.781 10.977 1 97.56 8 SER B O 1
ATOM 1481 N N . LEU B 1 9 ? 4.789 -4.168 11.547 1 98.31 9 LEU B N 1
ATOM 1482 C CA . LEU B 1 9 ? 5.668 -3.074 11.148 1 98.31 9 LEU B CA 1
ATOM 1483 C C . LEU B 1 9 ? 5.844 -2.076 12.289 1 98.31 9 LEU B C 1
ATOM 1485 O O . LEU B 1 9 ? 4.891 -1.776 13.016 1 98.31 9 LEU B O 1
ATOM 1489 N N . THR B 1 10 ? 7.023 -1.598 12.438 1 98.38 10 THR B N 1
ATOM 1490 C CA . THR B 1 10 ? 7.316 -0.68 13.531 1 98.38 10 THR B CA 1
ATOM 1491 C C . THR B 1 10 ? 8.055 0.556 13.016 1 98.38 10 THR B C 1
ATOM 1493 O O . THR B 1 10 ? 8.805 0.476 12.047 1 98.38 10 THR B O 1
ATOM 1496 N N . LEU B 1 11 ? 7.758 1.634 13.664 1 98.5 11 LEU B N 1
ATOM 1497 C CA . LEU B 1 11 ? 8.539 2.85 13.477 1 98.5 11 LEU B CA 1
ATOM 1498 C C . LEU B 1 11 ? 9.773 2.848 14.375 1 98.5 11 LEU B C 1
ATOM 1500 O O . LEU B 1 11 ? 9.852 2.061 15.32 1 98.5 11 LEU B O 1
ATOM 1504 N N . PRO B 1 12 ? 10.766 3.699 14 1 98.19 12 PRO B N 1
ATOM 1505 C CA . PRO B 1 12 ? 11.945 3.762 14.867 1 98.19 12 PRO B CA 1
ATOM 1506 C C . PRO B 1 12 ? 11.625 4.309 16.266 1 98.19 12 PRO B C 1
ATOM 1508 O O . PRO B 1 12 ? 10.719 5.133 16.406 1 98.19 12 PRO B O 1
ATOM 1511 N N . ASP B 1 13 ? 12.43 3.982 17.25 1 96.19 13 ASP B N 1
ATOM 1512 C CA . ASP B 1 13 ? 12.195 4.32 18.641 1 96.19 13 ASP B CA 1
ATOM 1513 C C . ASP B 1 13 ? 12.32 5.824 18.875 1 96.19 13 ASP B C 1
ATOM 1515 O O . ASP B 1 13 ? 11.781 6.355 19.844 1 96.19 13 ASP B O 1
ATOM 1519 N N . TRP B 1 14 ? 13.023 6.469 18.016 1 96.88 14 TRP B N 1
ATOM 1520 C CA . TRP B 1 14 ? 13.266 7.895 18.219 1 96.88 14 TRP B CA 1
ATOM 1521 C C . TRP B 1 14 ? 12.039 8.719 17.828 1 96.88 14 TRP B C 1
ATOM 1523 O O . TRP B 1 14 ? 11.93 9.883 18.219 1 96.88 14 TRP B O 1
ATOM 1533 N N . LEU B 1 15 ? 11.078 8.227 17.062 1 96.75 15 LEU B N 1
ATOM 1534 C CA . LEU B 1 15 ? 10.023 8.992 16.422 1 96.75 15 LEU B CA 1
ATOM 1535 C C . LEU B 1 15 ? 9.078 9.594 17.453 1 96.75 15 LEU B C 1
ATOM 1537 O O . LEU B 1 15 ? 8.75 10.781 17.375 1 96.75 15 LEU B O 1
ATOM 1541 N N . PRO B 1 16 ? 8.695 8.859 18.484 1 90 16 PRO B N 1
ATOM 1542 C CA . PRO B 1 16 ? 7.789 9.445 19.469 1 90 16 PRO B CA 1
ATOM 1543 C C . PRO B 1 16 ? 8.398 10.648 20.203 1 90 16 PRO B C 1
ATOM 1545 O O . PRO B 1 16 ? 7.672 11.523 20.672 1 90 16 PRO B O 1
ATOM 1548 N N . ASP B 1 17 ? 9.688 10.703 20.234 1 90.75 17 ASP B N 1
ATOM 1549 C CA . ASP B 1 17 ? 10.375 11.805 20.906 1 90.75 17 ASP B CA 1
ATOM 1550 C C . ASP B 1 17 ? 10.422 13.047 20.031 1 90.75 17 ASP B C 1
ATOM 1552 O O . ASP B 1 17 ? 10.617 14.164 20.516 1 90.75 17 ASP B O 1
ATOM 1556 N N . LEU B 1 18 ? 10.281 12.867 18.812 1 94.38 18 LEU B N 1
ATOM 1557 C CA . LEU B 1 18 ? 10.453 13.945 17.844 1 94.38 18 LEU B CA 1
ATOM 1558 C C . LEU B 1 18 ? 9.133 14.688 17.625 1 94.38 18 LEU B C 1
ATOM 1560 O O . LEU B 1 18 ? 9.133 15.891 17.359 1 94.38 18 LEU B O 1
ATOM 1564 N N . VAL B 1 19 ? 8.055 13.953 17.688 1 94.5 19 VAL B N 1
ATOM 1565 C CA . VAL B 1 19 ? 6.746 14.508 17.359 1 94.5 19 VAL B CA 1
ATOM 1566 C C . VAL B 1 19 ? 5.883 14.562 18.609 1 94.5 19 VAL B C 1
ATOM 1568 O O . VAL B 1 19 ? 5.516 13.523 19.172 1 94.5 19 VAL B O 1
ATOM 1571 N N . ASP B 1 20 ? 5.551 15.742 19.047 1 92.56 20 ASP B N 1
ATOM 1572 C CA . ASP B 1 20 ? 4.637 15.969 20.156 1 92.56 20 ASP B CA 1
ATOM 1573 C C . ASP B 1 20 ? 3.189 16.031 19.688 1 92.56 20 ASP B C 1
ATOM 1575 O O . ASP B 1 20 ? 2.793 17.016 19.031 1 92.56 20 ASP B O 1
ATOM 1579 N N . PRO B 1 21 ? 2.402 15.047 20.047 1 91.81 21 PRO B N 1
ATOM 1580 C CA . PRO B 1 21 ? 1.026 15.023 19.547 1 91.81 21 PRO B CA 1
ATOM 1581 C C . PRO B 1 21 ? 0.18 16.172 20.094 1 91.81 21 PRO B C 1
ATOM 1583 O O . PRO B 1 21 ? -0.921 16.422 19.594 1 91.81 21 PRO B O 1
ATOM 1586 N N . ALA B 1 22 ? 0.625 16.922 21.047 1 94.31 22 ALA B N 1
ATOM 1587 C CA . ALA B 1 22 ? -0.122 18.047 21.609 1 94.31 22 ALA B CA 1
ATOM 1588 C C . ALA B 1 22 ? 0.128 19.328 20.812 1 94.31 22 ALA B C 1
ATOM 1590 O O . ALA B 1 22 ? -0.625 20.297 20.938 1 94.31 22 ALA B O 1
ATOM 1591 N N . LEU B 1 23 ? 1.185 19.312 20.062 1 96.19 23 LEU B N 1
ATOM 1592 C CA . LEU B 1 23 ? 1.534 20.5 19.297 1 96.19 23 LEU B CA 1
ATOM 1593 C C . LEU B 1 23 ? 0.58 20.688 18.109 1 96.19 23 LEU B C 1
ATOM 1595 O O . LEU B 1 23 ? 0.187 19.719 17.469 1 96.19 23 LEU B O 1
ATOM 1599 N N . ARG B 1 24 ? 0.242 21.938 17.859 1 97.56 24 ARG B N 1
ATOM 1600 C CA . ARG B 1 24 ? -0.621 22.281 16.734 1 97.56 24 ARG B CA 1
ATOM 1601 C C . ARG B 1 24 ? 0.184 22.891 15.586 1 97.56 24 ARG B C 1
ATOM 1603 O O . ARG B 1 24 ? 1.02 23.781 15.812 1 97.56 24 ARG B O 1
ATOM 1610 N N . PHE B 1 25 ? -0.044 22.453 14.398 1 97.88 25 PHE B N 1
ATOM 1611 C CA . PHE B 1 25 ? 0.57 22.969 13.18 1 97.88 25 PHE B CA 1
ATOM 1612 C C . PHE B 1 25 ? -0.458 23.703 12.32 1 97.88 25 PHE B C 1
ATOM 1614 O O . PHE B 1 25 ? -1.353 23.078 11.75 1 97.88 25 PHE B O 1
ATOM 1621 N N . ASP B 1 26 ? -0.246 24.953 12.109 1 95.19 26 ASP B N 1
ATOM 1622 C CA . ASP B 1 26 ? -1.32 25.75 11.531 1 95.19 26 ASP B CA 1
ATOM 1623 C C . ASP B 1 26 ? -1.063 26.031 10.055 1 95.19 26 ASP B C 1
ATOM 1625 O O . ASP B 1 26 ? -2.006 26.188 9.273 1 95.19 26 ASP B O 1
ATOM 1629 N N . SER B 1 27 ? 0.178 26.094 9.711 1 98.56 27 SER B N 1
ATOM 1630 C CA . SER B 1 27 ? 0.476 26.438 8.32 1 98.56 27 SER B CA 1
ATOM 1631 C C . SER B 1 27 ? 0.88 25.203 7.523 1 98.56 27 SER B C 1
ATOM 1633 O O . SER B 1 27 ? 1.347 24.219 8.094 1 98.56 27 SER B O 1
ATOM 1635 N N . ASP B 1 28 ? 0.691 25.281 6.219 1 98.81 28 ASP B N 1
ATOM 1636 C CA . ASP B 1 28 ? 1.162 24.234 5.324 1 98.81 28 ASP B CA 1
ATOM 1637 C C . ASP B 1 28 ? 2.668 24.016 5.469 1 98.81 28 ASP B C 1
ATOM 1639 O O . ASP B 1 28 ? 3.143 22.875 5.488 1 98.81 28 ASP B O 1
ATOM 1643 N N . GLU B 1 29 ? 3.387 25.141 5.598 1 98.88 29 GLU B N 1
ATOM 1644 C CA . GLU B 1 29 ? 4.84 25.078 5.734 1 98.88 29 GLU B CA 1
ATOM 1645 C C . GLU B 1 29 ? 5.246 24.328 7 1 98.88 29 GLU B C 1
ATOM 1647 O O . GLU B 1 29 ? 6.168 23.516 6.973 1 98.88 29 GLU B O 1
ATOM 1652 N N . ALA B 1 30 ? 4.574 24.641 8.07 1 98.81 30 ALA B N 1
ATOM 1653 C CA . ALA B 1 30 ? 4.891 23.953 9.32 1 98.81 30 ALA B CA 1
ATOM 1654 C C . ALA B 1 30 ? 4.617 22.453 9.211 1 98.81 30 ALA B C 1
ATOM 1656 O O . ALA B 1 30 ? 5.395 21.641 9.719 1 98.81 30 ALA B O 1
ATOM 1657 N N . LYS B 1 31 ? 3.527 22.047 8.57 1 98.81 31 LYS B N 1
ATOM 1658 C CA . LYS B 1 31 ? 3.145 20.641 8.414 1 98.81 31 LYS B CA 1
ATOM 1659 C C . LYS B 1 31 ? 4.148 19.906 7.539 1 98.81 31 LYS B C 1
ATOM 1661 O O . LYS B 1 31 ? 4.586 18.797 7.887 1 98.81 31 LYS B O 1
ATOM 1666 N N . VAL B 1 32 ? 4.547 20.531 6.461 1 98.94 32 VAL B N 1
ATOM 1667 C CA . VAL B 1 32 ? 5.508 19.875 5.582 1 98.94 32 VAL B CA 1
ATOM 1668 C C . VAL B 1 32 ? 6.883 19.844 6.242 1 98.94 32 VAL B C 1
ATOM 1670 O O . VAL B 1 32 ? 7.637 18.875 6.09 1 98.94 32 VAL B O 1
ATOM 1673 N N . SER B 1 33 ? 7.191 20.891 7.016 1 98.81 33 SER B N 1
ATOM 1674 C CA . SER B 1 33 ? 8.469 20.953 7.711 1 98.81 33 SER B CA 1
ATOM 1675 C C . SER B 1 33 ? 8.641 19.766 8.656 1 98.81 33 SER B C 1
ATOM 1677 O O . SER B 1 33 ? 9.742 19.203 8.766 1 98.81 33 SER B O 1
ATOM 1679 N N . ILE B 1 34 ? 7.637 19.359 9.375 1 98.5 34 ILE B N 1
ATOM 1680 C CA . ILE B 1 34 ? 7.758 18.234 10.273 1 98.5 34 ILE B CA 1
ATOM 1681 C C . ILE B 1 34 ? 7.977 16.953 9.469 1 98.5 34 ILE B C 1
ATOM 1683 O O . ILE B 1 34 ? 8.719 16.062 9.891 1 98.5 34 ILE B O 1
ATOM 1687 N N . ALA B 1 35 ? 7.312 16.781 8.305 1 98.88 35 ALA B N 1
ATOM 1688 C CA . ALA B 1 35 ? 7.547 15.633 7.441 1 98.88 35 ALA B CA 1
ATOM 1689 C C . ALA B 1 35 ? 9.008 15.578 6.984 1 98.88 35 ALA B C 1
ATOM 1691 O O . ALA B 1 35 ? 9.617 14.508 6.973 1 98.88 35 ALA B O 1
ATOM 1692 N N . ILE B 1 36 ? 9.547 16.75 6.652 1 98.94 36 ILE B N 1
ATOM 1693 C CA . ILE B 1 36 ? 10.938 16.844 6.219 1 98.94 36 ILE B CA 1
ATOM 1694 C C . ILE B 1 36 ? 11.867 16.516 7.387 1 98.94 36 ILE B C 1
ATOM 1696 O O . ILE B 1 36 ? 12.875 15.82 7.211 1 98.94 36 ILE B O 1
ATOM 1700 N N . THR B 1 37 ? 11.523 16.984 8.539 1 98.81 37 THR B N 1
ATOM 1701 C CA . THR B 1 37 ? 12.305 16.688 9.734 1 98.81 37 THR B CA 1
ATOM 1702 C C . THR B 1 37 ? 12.328 15.188 10.008 1 98.81 37 THR B C 1
ATOM 1704 O O . THR B 1 37 ? 13.375 14.625 10.344 1 98.81 37 THR B O 1
ATOM 1707 N N . LEU B 1 38 ? 11.195 14.555 9.891 1 98.81 38 LEU B N 1
ATOM 1708 C CA . LEU B 1 38 ? 11.109 13.109 10.031 1 98.81 38 LEU B CA 1
ATOM 1709 C C . LEU B 1 38 ? 12.016 12.406 9.031 1 98.81 38 LEU B C 1
ATOM 1711 O O . LEU B 1 38 ? 12.758 11.492 9.391 1 98.81 38 LEU B O 1
ATOM 1715 N N . SER B 1 39 ? 11.93 12.828 7.789 1 98.81 39 SER B N 1
ATOM 1716 C CA . SER B 1 39 ? 12.797 12.305 6.738 1 98.81 39 SER B CA 1
ATOM 1717 C C . SER B 1 39 ? 14.266 12.445 7.109 1 98.81 39 SER B C 1
ATOM 1719 O O . SER B 1 39 ? 15.039 11.484 7.012 1 98.81 39 SER B O 1
ATOM 1721 N N . ARG B 1 40 ? 14.68 13.602 7.578 1 98.62 40 ARG B N 1
ATOM 1722 C CA . ARG B 1 40 ? 16.062 13.891 7.973 1 98.62 40 ARG B CA 1
ATOM 1723 C C . ARG B 1 40 ? 16.5 12.977 9.117 1 98.62 40 ARG B C 1
ATOM 1725 O O . ARG B 1 40 ? 17.578 12.398 9.07 1 98.62 40 ARG B O 1
ATOM 1732 N N . HIS B 1 41 ? 15.648 12.844 10.07 1 98.62 41 HIS B N 1
ATOM 1733 C CA . HIS B 1 41 ? 15.984 12.016 11.219 1 98.62 41 HIS B CA 1
ATOM 1734 C C . HIS B 1 41 ? 16.125 10.555 10.82 1 98.62 41 HIS B C 1
ATOM 1736 O O . HIS B 1 41 ? 16.984 9.844 11.359 1 98.62 41 HIS B O 1
ATOM 1742 N N . ASN B 1 42 ? 15.281 10.117 9.914 1 98.5 42 ASN B N 1
ATOM 1743 C CA . ASN B 1 42 ? 15.375 8.742 9.445 1 98.5 42 ASN B CA 1
ATOM 1744 C C . ASN B 1 42 ? 16.719 8.461 8.773 1 98.5 42 ASN B C 1
ATOM 1746 O O . ASN B 1 42 ? 17.297 7.398 8.969 1 98.5 42 ASN B O 1
ATOM 1750 N N . VAL B 1 43 ? 17.234 9.422 8.055 1 98 43 VAL B N 1
ATOM 1751 C CA . VAL B 1 43 ? 18.531 9.336 7.398 1 98 43 VAL B CA 1
ATOM 1752 C C . VAL B 1 43 ? 19.641 9.391 8.445 1 98 43 VAL B C 1
ATOM 1754 O O . VAL B 1 43 ? 20.531 8.531 8.461 1 98 43 VAL B O 1
ATOM 1757 N N . ASP B 1 44 ? 19.5 10.305 9.367 1 97.25 44 ASP B N 1
ATOM 1758 C CA . ASP B 1 44 ? 20.547 10.539 10.367 1 97.25 44 ASP B CA 1
ATOM 1759 C C . ASP B 1 44 ? 20.719 9.32 11.273 1 97.25 44 ASP B C 1
ATOM 1761 O O . ASP B 1 44 ? 21.828 9.008 11.703 1 97.25 44 ASP B O 1
ATOM 1765 N N . HIS B 1 45 ? 19.672 8.617 11.539 1 97.19 45 HIS B N 1
ATOM 1766 C CA . HIS B 1 45 ? 19.703 7.469 12.438 1 97.19 45 HIS B CA 1
ATOM 1767 C C . HIS B 1 45 ? 19.906 6.168 11.664 1 97.19 45 HIS B C 1
ATOM 1769 O O . HIS B 1 45 ? 19.922 5.086 12.258 1 97.19 45 HIS B O 1
ATOM 1775 N N . ARG B 1 46 ? 20.016 6.262 10.336 1 96.62 46 ARG B N 1
ATOM 1776 C CA . ARG B 1 46 ? 20.172 5.09 9.477 1 96.62 46 ARG B CA 1
ATOM 1777 C C . ARG B 1 46 ? 19.062 4.078 9.727 1 96.62 46 ARG B C 1
ATOM 1779 O O . ARG B 1 46 ? 19.312 2.881 9.859 1 96.62 46 ARG B O 1
ATOM 1786 N N . SER B 1 47 ? 17.844 4.648 9.867 1 97.88 47 SER B N 1
ATOM 1787 C CA . SER B 1 47 ? 16.719 3.791 10.203 1 97.88 47 SER B CA 1
ATOM 1788 C C . SER B 1 47 ? 15.805 3.576 9 1 97.88 47 SER B C 1
ATOM 1790 O O . SER B 1 47 ? 14.727 2.996 9.133 1 97.88 47 SER B O 1
ATOM 1792 N N . GLY B 1 48 ? 16.219 4.027 7.828 1 97.69 48 GLY B N 1
ATOM 1793 C CA . GLY B 1 48 ? 15.453 3.814 6.609 1 97.69 48 GLY B CA 1
ATOM 1794 C C . GLY B 1 48 ? 15.719 4.863 5.547 1 97.69 48 GLY B C 1
ATOM 1795 O O . GLY B 1 48 ? 16.688 5.621 5.645 1 97.69 48 GLY B O 1
ATOM 1796 N N . GLY B 1 49 ? 14.93 4.891 4.516 1 97.62 49 GLY B N 1
ATOM 1797 C CA . GLY B 1 49 ? 15.109 5.805 3.396 1 97.62 49 GLY B CA 1
ATOM 1798 C C . GLY B 1 49 ? 14.719 7.234 3.727 1 97.62 49 GLY B C 1
ATOM 1799 O O . GLY B 1 49 ? 14.164 7.504 4.797 1 97.62 49 GLY B O 1
ATOM 1800 N N . PRO B 1 50 ? 15 8.156 2.789 1 98.5 50 PRO B N 1
ATOM 1801 C CA . PRO B 1 50 ? 14.875 9.586 3.051 1 98.5 50 PRO B CA 1
ATOM 1802 C C . PRO B 1 50 ? 13.469 10.125 2.791 1 98.5 50 PRO B C 1
ATOM 1804 O O . PRO B 1 50 ? 13.289 11.039 1.983 1 98.5 50 PRO B O 1
ATOM 1807 N N . PHE B 1 51 ? 12.523 9.594 3.404 1 98.81 51 PHE B N 1
ATOM 1808 C CA . PHE B 1 51 ? 11.133 9.992 3.242 1 98.81 51 PHE B CA 1
ATOM 1809 C C . PHE B 1 51 ? 10.422 10.039 4.59 1 98.81 51 PHE B C 1
ATOM 1811 O O . PHE B 1 51 ? 10.648 9.18 5.445 1 98.81 51 PHE B O 1
ATOM 1818 N N . GLY B 1 52 ? 9.625 11.016 4.824 1 98.88 52 GLY B N 1
ATOM 1819 C CA . GLY B 1 52 ? 8.797 11.211 6.004 1 98.88 52 GLY B CA 1
ATOM 1820 C C . GLY B 1 52 ? 7.41 11.734 5.684 1 98.88 52 GLY B C 1
ATOM 1821 O O . GLY B 1 52 ? 7.211 12.375 4.652 1 98.88 52 GLY B O 1
ATOM 1822 N N . ALA B 1 53 ? 6.457 11.445 6.539 1 98.94 53 ALA B N 1
ATOM 1823 C CA . ALA B 1 53 ? 5.07 11.867 6.371 1 98.94 53 ALA B CA 1
ATOM 1824 C C . ALA B 1 53 ? 4.379 12.023 7.723 1 98.94 53 ALA B C 1
ATOM 1826 O O . ALA B 1 53 ? 4.793 11.414 8.711 1 98.94 53 ALA B O 1
ATOM 1827 N N . ALA B 1 54 ? 3.328 12.812 7.781 1 98.88 54 ALA B N 1
ATOM 1828 C CA . ALA B 1 54 ? 2.51 12.984 8.977 1 98.88 54 ALA B CA 1
ATOM 1829 C C . ALA B 1 54 ? 1.069 13.328 8.609 1 98.88 54 ALA B C 1
ATOM 1831 O O . ALA B 1 54 ? 0.821 14.016 7.621 1 98.88 54 ALA B O 1
ATOM 1832 N N . ILE B 1 55 ? 0.164 12.859 9.367 1 98.88 55 ILE B N 1
ATOM 1833 C CA . ILE B 1 55 ? -1.258 13.133 9.188 1 98.88 55 ILE B CA 1
ATOM 1834 C C . ILE B 1 55 ? -1.761 14.023 10.32 1 98.88 55 ILE B C 1
ATOM 1836 O O . ILE B 1 55 ? -1.486 13.758 11.492 1 98.88 55 ILE B O 1
ATOM 1840 N N . PHE B 1 56 ? -2.508 15.055 9.945 1 98.81 56 PHE B N 1
ATOM 1841 C CA . PHE B 1 56 ? -2.996 16.031 10.906 1 98.81 56 PHE B CA 1
ATOM 1842 C C . PHE B 1 56 ? -4.52 16.016 10.977 1 98.81 56 PHE B C 1
ATOM 1844 O O . PHE B 1 56 ? -5.195 15.883 9.953 1 98.81 56 PHE B O 1
ATOM 1851 N N . ASP B 1 57 ? -5 16.156 12.203 1 98.44 57 ASP B N 1
ATOM 1852 C CA . ASP B 1 57 ? -6.445 16.234 12.398 1 98.44 57 ASP B CA 1
ATOM 1853 C C . ASP B 1 57 ? -6.957 17.656 12.164 1 98.44 57 ASP B C 1
ATOM 1855 O O . ASP B 1 57 ? -6.188 18.547 11.797 1 98.44 57 ASP B O 1
ATOM 1859 N N . PRO B 1 58 ? -8.234 17.828 12.266 1 97.62 58 PRO B N 1
ATOM 1860 C CA . PRO B 1 58 ? -8.82 19.141 11.969 1 97.62 58 PRO B CA 1
ATOM 1861 C C . PRO B 1 58 ? -8.266 20.25 12.852 1 97.62 58 PRO B C 1
ATOM 1863 O O . PRO B 1 58 ? -8.297 21.422 12.477 1 97.62 58 PRO B O 1
ATOM 1866 N N . GLU B 1 59 ? -7.719 19.891 13.984 1 97.56 59 GLU B N 1
ATOM 1867 C CA . GLU B 1 59 ? -7.176 20.891 14.898 1 97.56 59 GLU B CA 1
ATOM 1868 C C . GLU B 1 59 ? -5.699 21.156 14.617 1 97.56 59 GLU B C 1
ATOM 1870 O O . GLU B 1 59 ? -5.074 21.984 15.281 1 97.56 59 GLU B O 1
ATOM 1875 N N . GLY B 1 60 ? -5.172 20.422 13.625 1 98.19 60 GLY B N 1
ATOM 1876 C CA . GLY B 1 60 ? -3.777 20.625 13.273 1 98.19 60 GLY B CA 1
ATOM 1877 C C . GLY B 1 60 ? -2.82 19.828 14.125 1 98.19 60 GLY B C 1
ATOM 1878 O O . GLY B 1 60 ? -1.635 20.141 14.219 1 98.19 60 GLY B O 1
ATOM 1879 N N . ARG B 1 61 ? -3.365 18.844 14.805 1 97.94 61 ARG B N 1
ATOM 1880 C CA . ARG B 1 61 ? -2.525 17.969 15.609 1 97.94 61 ARG B CA 1
ATOM 1881 C C . ARG B 1 61 ? -2.184 16.688 14.859 1 97.94 61 ARG B C 1
ATOM 1883 O O . ARG B 1 61 ? -3.002 16.172 14.094 1 97.94 61 ARG B O 1
ATOM 1890 N N . VAL B 1 62 ? -1.004 16.172 15.141 1 98.44 62 VAL B N 1
ATOM 1891 C CA . VAL B 1 62 ? -0.563 14.961 14.461 1 98.44 62 VAL B CA 1
ATOM 1892 C C . VAL B 1 62 ? -1.345 13.758 14.992 1 98.44 62 VAL B C 1
ATOM 1894 O O . VAL B 1 62 ? -1.381 13.516 16.203 1 98.44 62 VAL B O 1
ATOM 1897 N N . VAL B 1 63 ? -1.929 13.031 14.07 1 98.06 63 VAL B N 1
ATOM 1898 C CA . VAL B 1 63 ? -2.645 11.797 14.367 1 98.06 63 VAL B CA 1
ATOM 1899 C C . VAL B 1 63 ? -1.679 10.609 14.32 1 98.06 63 VAL B C 1
ATOM 1901 O O . VAL B 1 63 ? -1.734 9.719 15.164 1 98.06 63 VAL B O 1
ATOM 1904 N N . ALA B 1 64 ? -0.86 10.594 13.312 1 98.44 64 ALA B N 1
ATOM 1905 C CA . ALA B 1 64 ? 0.171 9.586 13.078 1 98.44 64 ALA B CA 1
ATOM 1906 C C . ALA B 1 64 ? 1.277 10.141 12.18 1 98.44 64 ALA B C 1
ATOM 1908 O O . ALA B 1 64 ? 1.069 11.109 11.445 1 98.44 64 ALA B O 1
ATOM 1909 N N . ALA B 1 65 ? 2.361 9.57 12.336 1 98.56 65 ALA B N 1
ATOM 1910 C CA . ALA B 1 65 ? 3.516 9.875 11.492 1 98.56 65 ALA B CA 1
ATOM 1911 C C . ALA B 1 65 ? 4.133 8.594 10.93 1 98.56 65 ALA B C 1
ATOM 1913 O O . ALA B 1 65 ? 3.855 7.496 11.414 1 98.56 65 ALA B O 1
ATOM 1914 N N . GLY B 1 66 ? 4.863 8.75 9.859 1 98.62 66 GLY B N 1
ATOM 1915 C CA . GLY B 1 66 ? 5.566 7.641 9.242 1 98.62 66 GLY B CA 1
ATOM 1916 C C . GLY B 1 66 ? 6.887 8.047 8.609 1 98.62 66 GLY B C 1
ATOM 1917 O O . GLY B 1 66 ? 7.039 9.188 8.156 1 98.62 66 GLY B O 1
ATOM 1918 N N . VAL B 1 67 ? 7.809 7.102 8.648 1 98.88 67 VAL B N 1
ATOM 1919 C CA . VAL B 1 67 ? 9.047 7.195 7.871 1 98.88 67 VAL B CA 1
ATOM 1920 C C . VAL B 1 67 ? 9.242 5.918 7.055 1 98.88 67 VAL B C 1
ATOM 1922 O O . VAL B 1 67 ? 8.57 4.91 7.297 1 98.88 67 VAL B O 1
ATOM 1925 N N . ASN B 1 68 ? 10.062 6.086 6.027 1 98.69 68 ASN B N 1
ATOM 1926 C CA . ASN B 1 68 ? 10.367 4.918 5.203 1 98.69 68 ASN B CA 1
ATOM 1927 C C . ASN B 1 68 ? 11.055 3.826 6.012 1 98.69 68 ASN B C 1
ATOM 1929 O O . ASN B 1 68 ? 12.078 4.078 6.66 1 98.69 68 ASN B O 1
ATOM 1933 N N . ARG B 1 69 ? 10.508 2.627 6.016 1 98.69 69 ARG B N 1
ATOM 1934 C CA . ARG B 1 69 ? 11.031 1.501 6.777 1 98.69 69 ARG B CA 1
ATOM 1935 C C . ARG B 1 69 ? 11.227 0.278 5.887 1 98.69 69 ARG B C 1
ATOM 1937 O O . ARG B 1 69 ? 11.352 -0.844 6.379 1 98.69 69 ARG B O 1
ATOM 1944 N N . VAL B 1 70 ? 11.32 0.417 4.598 1 98.5 70 VAL B N 1
ATOM 1945 C CA . VAL B 1 70 ? 11.305 -0.658 3.611 1 98.5 70 VAL B CA 1
ATOM 1946 C C . VAL B 1 70 ? 12.406 -1.671 3.934 1 98.5 70 VAL B C 1
ATOM 1948 O O . VAL B 1 70 ? 12.125 -2.852 4.148 1 98.5 70 VAL B O 1
ATOM 1951 N N . LEU B 1 71 ? 13.609 -1.265 4.039 1 97.69 71 LEU B N 1
ATOM 1952 C CA . LEU B 1 71 ? 14.719 -2.195 4.207 1 97.69 71 LEU B CA 1
ATOM 1953 C C . LEU B 1 71 ? 14.75 -2.756 5.625 1 97.69 71 LEU B C 1
ATOM 1955 O O . LEU B 1 71 ? 14.797 -3.975 5.812 1 97.69 71 LEU B O 1
ATOM 1959 N N . PRO B 1 72 ? 14.586 -1.895 6.664 1 97.81 72 PRO B N 1
ATOM 1960 C CA . PRO B 1 72 ? 14.656 -2.443 8.023 1 97.81 72 PRO B CA 1
ATOM 1961 C C . PRO B 1 72 ? 13.531 -3.434 8.312 1 97.81 72 PRO B C 1
ATOM 1963 O O . PRO B 1 72 ? 13.68 -4.305 9.172 1 97.81 72 PRO B O 1
ATOM 1966 N N . GLN B 1 73 ? 12.422 -3.346 7.617 1 98.12 73 GLN B N 1
ATOM 1967 C CA . GLN B 1 73 ? 11.266 -4.176 7.941 1 98.12 73 GLN B CA 1
ATOM 1968 C C . GLN B 1 73 ? 11.047 -5.25 6.879 1 98.12 73 GLN B C 1
ATOM 1970 O O . GLN B 1 73 ? 10.039 -5.969 6.914 1 98.12 73 GLN B O 1
ATOM 1975 N N . ASN B 1 74 ? 11.984 -5.348 5.891 1 98.19 74 ASN B N 1
ATOM 1976 C CA . ASN B 1 74 ? 11.797 -6.262 4.77 1 98.19 74 ASN B CA 1
ATOM 1977 C C . ASN B 1 74 ? 10.375 -6.18 4.215 1 98.19 74 ASN B C 1
ATOM 1979 O O . ASN B 1 74 ? 9.688 -7.195 4.109 1 98.19 74 ASN B O 1
ATOM 1983 N N . CYS B 1 75 ? 9.984 -4.992 3.857 1 98.69 75 CYS B N 1
ATOM 1984 C CA . CYS B 1 75 ? 8.617 -4.75 3.408 1 98.69 75 CYS B CA 1
ATOM 1985 C C . CYS B 1 75 ? 8.562 -3.588 2.422 1 98.69 75 CYS B C 1
ATOM 1987 O O . CYS B 1 75 ? 8.672 -2.426 2.818 1 98.69 75 CYS B O 1
ATOM 1989 N N . SER B 1 76 ? 8.289 -3.871 1.206 1 98.31 76 SER B N 1
ATOM 1990 C CA . SER B 1 76 ? 8.32 -2.865 0.149 1 98.31 76 SER B CA 1
ATOM 1991 C C . SER B 1 76 ? 7.168 -1.88 0.288 1 98.31 76 SER B C 1
ATOM 1993 O O . SER B 1 76 ? 7.191 -0.799 -0.304 1 98.31 76 SER B O 1
ATOM 1995 N N . ALA B 1 77 ? 6.148 -2.227 1.084 1 98.19 77 ALA B N 1
ATOM 1996 C CA . ALA B 1 77 ? 4.996 -1.353 1.283 1 98.19 77 ALA B CA 1
ATOM 1997 C C . ALA B 1 77 ? 5.27 -0.319 2.371 1 98.19 77 ALA B C 1
ATOM 1999 O O . ALA B 1 77 ? 4.523 0.652 2.518 1 98.19 77 ALA B O 1
ATOM 2000 N N . ALA B 1 78 ? 6.336 -0.481 3.113 1 98.62 78 ALA B N 1
ATOM 2001 C CA . ALA B 1 78 ? 6.555 0.325 4.312 1 98.62 78 ALA B CA 1
ATOM 2002 C C . ALA B 1 78 ? 7.125 1.695 3.953 1 98.62 78 ALA B C 1
ATOM 2004 O O . ALA B 1 78 ? 8.141 2.117 4.508 1 98.62 78 ALA B O 1
ATOM 2005 N N . HIS B 1 79 ? 6.527 2.367 2.982 1 98.75 79 HIS B N 1
ATOM 2006 C CA . HIS B 1 79 ? 6.812 3.764 2.676 1 98.75 79 HIS B CA 1
ATOM 2007 C C . HIS B 1 79 ? 6.301 4.688 3.777 1 98.75 79 HIS B C 1
ATOM 2009 O O . HIS B 1 79 ? 5.43 4.301 4.559 1 98.75 79 HIS B O 1
ATOM 2015 N N . ALA B 1 80 ? 6.812 5.859 3.826 1 98.81 80 ALA B N 1
ATOM 2016 C CA . ALA B 1 80 ? 6.457 6.816 4.867 1 98.81 80 ALA B CA 1
ATOM 2017 C C . ALA B 1 80 ? 4.953 7.074 4.887 1 98.81 80 ALA B C 1
ATOM 2019 O O . ALA B 1 80 ? 4.324 7.023 5.945 1 98.81 80 ALA B O 1
ATOM 2020 N N . GLU B 1 81 ? 4.363 7.395 3.713 1 98.88 81 GLU B N 1
ATOM 2021 C CA . GLU B 1 81 ? 2.936 7.68 3.625 1 98.88 81 GLU B CA 1
ATOM 2022 C C . GLU B 1 81 ? 2.104 6.465 4.031 1 98.88 81 GLU B C 1
ATOM 2024 O O . GLU B 1 81 ? 1.104 6.602 4.738 1 98.88 81 GLU B O 1
ATOM 2029 N N . MET B 1 82 ? 2.5 5.277 3.564 1 98.81 82 MET B N 1
ATOM 2030 C CA . MET B 1 82 ? 1.789 4.047 3.902 1 98.81 82 MET B CA 1
ATOM 2031 C C . MET B 1 82 ? 1.781 3.822 5.41 1 98.81 82 MET B C 1
ATOM 2033 O O . MET B 1 82 ? 0.738 3.516 5.992 1 98.81 82 MET B O 1
ATOM 2037 N N . MET B 1 83 ? 2.951 3.977 6.027 1 98.88 83 MET B N 1
ATOM 2038 C CA . MET B 1 83 ? 3.053 3.824 7.477 1 98.88 83 MET B CA 1
ATOM 2039 C C . MET B 1 83 ? 2.135 4.809 8.195 1 98.88 83 MET B C 1
ATOM 2041 O O . MET B 1 83 ? 1.424 4.438 9.125 1 98.88 83 MET B O 1
ATOM 2045 N N . ALA B 1 84 ? 2.156 6.039 7.762 1 98.88 84 ALA B N 1
ATOM 2046 C CA . ALA B 1 84 ? 1.309 7.059 8.375 1 98.88 84 ALA B CA 1
ATOM 2047 C C . ALA B 1 84 ? -0.168 6.699 8.234 1 98.88 84 ALA B C 1
ATOM 2049 O O . ALA B 1 84 ? -0.929 6.793 9.203 1 98.88 84 ALA B O 1
ATOM 2050 N N . PHE B 1 85 ? -0.597 6.262 7 1 98.88 85 PHE B N 1
ATOM 2051 C CA . PHE B 1 85 ? -1.981 5.879 6.758 1 98.88 85 PHE B CA 1
ATOM 2052 C C . PHE B 1 85 ? -2.402 4.75 7.691 1 98.88 85 PHE B C 1
ATOM 2054 O O . PHE B 1 85 ? -3.391 4.871 8.414 1 98.88 85 PHE B O 1
ATOM 2061 N N . MET B 1 86 ? -1.64 3.66 7.688 1 98.81 86 MET B N 1
ATOM 2062 C CA . MET B 1 86 ? -2.023 2.451 8.414 1 98.81 86 MET B CA 1
ATOM 2063 C C . MET B 1 86 ? -2.062 2.709 9.914 1 98.81 86 MET B C 1
ATOM 2065 O O . MET B 1 86 ? -3.002 2.293 10.594 1 98.81 86 MET B O 1
ATOM 2069 N N . LEU B 1 87 ? -1.123 3.438 10.414 1 98.62 87 LEU B N 1
ATOM 2070 C CA . LEU B 1 87 ? -1.064 3.736 11.836 1 98.62 87 LEU B CA 1
ATOM 2071 C C . LEU B 1 87 ? -2.221 4.641 12.25 1 98.62 87 LEU B C 1
ATOM 2073 O O . LEU B 1 87 ? -2.838 4.43 13.297 1 98.62 87 LEU B O 1
ATOM 2077 N N . ALA B 1 88 ? -2.52 5.676 11.438 1 98.62 88 ALA B N 1
ATOM 2078 C CA . ALA B 1 88 ? -3.635 6.566 11.75 1 98.62 88 ALA B CA 1
ATOM 2079 C C . ALA B 1 88 ? -4.953 5.801 11.781 1 98.62 88 ALA B C 1
ATOM 2081 O O . ALA B 1 88 ? -5.762 5.988 12.695 1 98.62 88 ALA B O 1
ATOM 2082 N N . GLN B 1 89 ? -5.152 4.973 10.82 1 98.69 89 GLN B N 1
ATOM 2083 C CA . GLN B 1 89 ? -6.398 4.23 10.68 1 98.69 89 GLN B CA 1
ATOM 2084 C C . GLN B 1 89 ? -6.613 3.281 11.859 1 98.69 89 GLN B C 1
ATOM 2086 O O . GLN B 1 89 ? -7.707 3.219 12.422 1 98.69 89 GLN B O 1
ATOM 2091 N N . GLN B 1 90 ? -5.566 2.57 12.211 1 97.88 90 GLN B N 1
ATOM 2092 C CA . GLN B 1 90 ? -5.703 1.668 13.352 1 97.88 90 GLN B CA 1
ATOM 2093 C C . GLN B 1 90 ? -5.902 2.447 14.648 1 97.88 90 GLN B C 1
ATOM 2095 O O . GLN B 1 90 ? -6.715 2.061 15.492 1 97.88 90 GLN B O 1
ATOM 2100 N N . ARG B 1 91 ? -5.164 3.533 14.789 1 97 91 ARG B N 1
ATOM 2101 C CA . ARG B 1 91 ? -5.336 4.375 15.969 1 97 91 ARG B CA 1
ATOM 2102 C C . ARG B 1 91 ? -6.777 4.871 16.078 1 97 91 ARG B C 1
ATOM 2104 O O . ARG B 1 91 ? -7.359 4.855 17.172 1 97 91 ARG B O 1
ATOM 2111 N N . LEU B 1 92 ? -7.344 5.305 14.977 1 97.69 92 LEU B N 1
ATOM 2112 C CA . LEU B 1 92 ? -8.664 5.926 14.961 1 97.69 92 LEU B CA 1
ATOM 2113 C C . LEU B 1 92 ? -9.766 4.871 14.938 1 97.69 92 LEU B C 1
ATOM 2115 O O . LEU B 1 92 ? -10.938 5.18 15.164 1 97.69 92 LEU B O 1
ATOM 2119 N N . GLY B 1 93 ? -9.391 3.645 14.617 1 97.88 93 GLY B N 1
ATOM 2120 C CA . GLY B 1 93 ? -10.344 2.551 14.57 1 97.88 93 GLY B CA 1
ATOM 2121 C C . GLY B 1 93 ? -11.258 2.605 13.359 1 97.88 93 GLY B C 1
ATOM 2122 O O . GLY B 1 93 ? -12.438 2.271 13.453 1 97.88 93 GLY B O 1
ATOM 2123 N N . ARG B 1 94 ? -10.758 3.156 12.312 1 97.19 94 ARG B N 1
ATOM 2124 C CA . ARG B 1 94 ? -11.523 3.215 11.07 1 97.19 94 ARG B CA 1
ATOM 2125 C C . ARG B 1 94 ? -10.609 3.109 9.859 1 97.19 94 ARG B C 1
ATOM 2127 O O . ARG B 1 94 ? -9.5 3.652 9.859 1 97.19 94 ARG B O 1
ATOM 2134 N N . ALA B 1 95 ? -11.078 2.365 8.766 1 97.62 95 ALA B N 1
ATOM 2135 C CA . ALA B 1 95 ? -10.297 2.146 7.555 1 97.62 95 ALA B CA 1
ATOM 2136 C C . ALA B 1 95 ? -10.133 3.441 6.762 1 97.62 95 ALA B C 1
ATOM 2138 O O . ALA B 1 95 ? -9.156 3.617 6.039 1 97.62 95 ALA B O 1
ATOM 2139 N N . ARG B 1 96 ? -11.086 4.285 6.855 1 98 96 ARG B N 1
ATOM 2140 C CA . ARG B 1 96 ? -11.039 5.609 6.246 1 98 96 ARG B CA 1
ATOM 2141 C C . ARG B 1 96 ? -10.867 6.695 7.305 1 98 96 ARG B C 1
ATOM 2143 O O . ARG B 1 96 ? -11.75 6.898 8.141 1 98 96 ARG B O 1
ATOM 2150 N N . ILE B 1 97 ? -9.891 7.477 7.277 1 98.75 97 ILE B N 1
ATOM 2151 C CA . ILE B 1 97 ? -9.477 8.398 8.328 1 98.75 97 ILE B CA 1
ATOM 2152 C C . ILE B 1 97 ? -10.547 9.469 8.539 1 98.75 97 ILE B C 1
ATOM 2154 O O . ILE B 1 97 ? -10.914 9.773 9.68 1 98.75 97 ILE B O 1
ATOM 2158 N N . ASN B 1 98 ? -11.141 9.969 7.48 1 98.56 98 ASN B N 1
ATOM 2159 C CA . ASN B 1 98 ? -12.062 11.102 7.59 1 98.56 98 ASN B CA 1
ATOM 2160 C C . ASN B 1 98 ? -13.516 10.633 7.645 1 98.56 98 ASN B C 1
ATOM 2162 O O . ASN B 1 98 ? -14.43 11.391 7.305 1 98.56 98 ASN B O 1
ATOM 2166 N N . ASP B 1 99 ? -13.719 9.398 8.039 1 97.69 99 ASP B N 1
ATOM 2167 C CA . ASP B 1 99 ? -15.062 8.828 8.102 1 97.69 99 ASP B CA 1
ATOM 2168 C C . ASP B 1 99 ? -15.922 9.586 9.117 1 97.69 99 ASP B C 1
ATOM 2170 O O . ASP B 1 99 ? -17.156 9.5 9.07 1 97.69 99 ASP B O 1
ATOM 2174 N N . ASP B 1 100 ? -15.289 10.32 10.031 1 97.62 100 ASP B N 1
ATOM 2175 C CA . ASP B 1 100 ? -16.016 11.078 11.047 1 97.62 100 ASP B CA 1
ATOM 2176 C C . ASP B 1 100 ? -16.453 12.438 10.508 1 97.62 100 ASP B C 1
ATOM 2178 O O . ASP B 1 100 ? -17.047 13.234 11.234 1 97.62 100 ASP B O 1
ATOM 2182 N N . GLY B 1 101 ? -16.094 12.719 9.297 1 97.75 101 GLY B N 1
ATOM 2183 C CA . GLY B 1 101 ? -16.5 13.977 8.688 1 97.75 101 GLY B CA 1
ATOM 2184 C C . GLY B 1 101 ? -15.477 15.086 8.875 1 97.75 101 GLY B C 1
ATOM 2185 O O . GLY B 1 101 ? -15.68 16.203 8.383 1 97.75 101 GLY B O 1
ATOM 2186 N N . GLY B 1 102 ? -14.422 14.789 9.578 1 98.31 102 GLY B N 1
ATOM 2187 C CA . GLY B 1 102 ? -13.398 15.797 9.805 1 98.31 102 GLY B CA 1
ATOM 2188 C C . GLY B 1 102 ? -12.5 16.016 8.594 1 98.31 102 GLY B C 1
ATOM 2189 O O . GLY B 1 102 ? -12.547 15.242 7.637 1 98.31 102 GLY B O 1
ATOM 2190 N N . HIS B 1 103 ? -11.734 17.094 8.633 1 98.62 103 HIS B N 1
ATOM 2191 C CA . HIS B 1 103 ? -10.75 17.406 7.613 1 98.62 103 HIS B CA 1
ATOM 2192 C C . HIS B 1 103 ? -9.352 16.953 8.031 1 98.62 103 HIS B C 1
ATOM 2194 O O . HIS B 1 103 ? -8.797 17.469 9.008 1 98.62 103 HIS B O 1
ATOM 2200 N N . TYR B 1 104 ? -8.797 16.047 7.266 1 98.88 104 TYR B N 1
ATOM 2201 C CA . TYR B 1 104 ? -7.484 15.5 7.602 1 98.88 104 TYR B CA 1
ATOM 2202 C C . TYR B 1 104 ? -6.473 15.812 6.508 1 98.88 104 TYR B C 1
ATOM 2204 O O . TYR B 1 104 ? -6.801 15.781 5.32 1 98.88 104 TYR B O 1
ATOM 2212 N N . THR B 1 105 ? -5.262 16.156 6.879 1 98.94 105 THR B N 1
ATOM 2213 C CA . THR B 1 105 ? -4.184 16.547 5.977 1 98.94 105 THR B CA 1
ATOM 2214 C C . THR B 1 105 ? -3.016 15.57 6.078 1 98.94 105 THR B C 1
ATOM 2216 O O . THR B 1 105 ? -2.57 15.234 7.176 1 98.94 105 THR B O 1
ATOM 2219 N N . LEU B 1 106 ? -2.596 15.062 4.98 1 98.94 106 LEU B N 1
ATOM 2220 C CA . LEU B 1 106 ? -1.307 14.383 4.891 1 98.94 106 LEU B CA 1
ATOM 2221 C C . LEU B 1 106 ? -0.224 15.344 4.402 1 98.94 106 LEU B C 1
ATOM 2223 O O . LEU B 1 106 ? -0.379 15.977 3.357 1 98.94 106 LEU B O 1
ATOM 2227 N N . ALA B 1 107 ? 0.812 15.492 5.152 1 98.94 107 ALA B N 1
ATOM 2228 C CA . ALA B 1 107 ? 2.037 16.141 4.691 1 98.94 107 ALA B CA 1
ATOM 2229 C C . ALA B 1 107 ? 3.135 15.109 4.43 1 98.94 107 ALA B C 1
ATOM 2231 O O . ALA B 1 107 ? 3.373 14.227 5.25 1 98.94 107 ALA B O 1
ATOM 2232 N N . THR B 1 108 ? 3.748 15.203 3.289 1 98.94 108 THR B N 1
ATOM 2233 C CA . THR B 1 108 ? 4.824 14.281 2.932 1 98.94 108 THR B CA 1
ATOM 2234 C C . THR B 1 108 ? 6.043 15.047 2.422 1 98.94 108 THR B C 1
ATOM 2236 O O . THR B 1 108 ? 5.902 16.109 1.814 1 98.94 108 THR B O 1
ATOM 2239 N N . SER B 1 109 ? 7.238 14.523 2.707 1 98.94 109 SER B N 1
ATOM 2240 C CA . SER B 1 109 ? 8.484 15.188 2.348 1 98.94 109 SER B CA 1
ATOM 2241 C C . SER B 1 109 ? 8.703 15.18 0.839 1 98.94 109 SER B C 1
ATOM 2243 O O . SER B 1 109 ? 9.469 15.984 0.312 1 98.94 109 SER B O 1
ATOM 2245 N N . ALA B 1 110 ? 8.086 14.258 0.149 1 98.69 110 ALA B N 1
ATOM 2246 C CA . ALA B 1 110 ? 8.227 14.148 -1.3 1 98.69 110 ALA B CA 1
ATOM 2247 C C . ALA B 1 110 ? 6.941 13.641 -1.943 1 98.69 110 ALA B C 1
ATOM 2249 O O . ALA B 1 110 ? 6.156 12.938 -1.305 1 98.69 110 ALA B O 1
ATOM 2250 N N . GLN B 1 111 ? 6.73 13.992 -3.215 1 98.5 111 GLN B N 1
ATOM 2251 C CA . GLN B 1 111 ? 5.566 13.539 -3.969 1 98.5 111 GLN B CA 1
ATOM 2252 C C . GLN B 1 111 ? 5.395 12.023 -3.846 1 98.5 111 GLN B C 1
ATOM 2254 O O . GLN B 1 111 ? 6.363 11.273 -3.963 1 98.5 111 GLN B O 1
ATOM 2259 N N . PRO B 1 112 ? 4.141 11.562 -3.574 1 98.19 112 PRO B N 1
ATOM 2260 C CA . PRO B 1 112 ? 3.887 10.125 -3.463 1 98.19 112 PRO B CA 1
ATOM 2261 C C . PRO B 1 112 ? 4.27 9.359 -4.727 1 98.19 112 PRO B C 1
ATOM 2263 O O . PRO B 1 112 ? 4.039 9.844 -5.84 1 98.19 112 PRO B O 1
ATOM 2266 N N . CYS B 1 113 ? 4.844 8.211 -4.559 1 97.06 113 CYS B N 1
ATOM 2267 C CA . CYS B 1 113 ? 5.035 7.27 -5.656 1 97.06 113 CYS B CA 1
ATOM 2268 C C . CYS B 1 113 ? 3.701 6.691 -6.117 1 97.06 113 CYS B C 1
ATOM 2270 O O . CYS B 1 113 ? 2.65 7.031 -5.57 1 97.06 113 CYS B O 1
ATOM 2272 N N . CYS B 1 114 ? 3.719 5.824 -7.082 1 96.31 114 CYS B N 1
ATOM 2273 C CA . CYS B 1 114 ? 2.49 5.258 -7.629 1 96.31 114 CYS B CA 1
ATOM 2274 C C . CYS B 1 114 ? 1.741 4.457 -6.566 1 96.31 114 CYS B C 1
ATOM 2276 O O . CYS B 1 114 ? 0.51 4.48 -6.52 1 96.31 114 CYS B O 1
ATOM 2278 N N . GLN B 1 115 ? 2.414 3.727 -5.668 1 97.56 115 GLN B N 1
ATOM 2279 C CA . GLN B 1 115 ? 1.773 2.98 -4.59 1 97.56 115 GLN B CA 1
ATOM 2280 C C . GLN B 1 115 ? 1.061 3.918 -3.619 1 97.56 115 GLN B C 1
ATOM 2282 O O . GLN B 1 115 ? -0.116 3.723 -3.311 1 97.56 115 GLN B O 1
ATOM 2287 N N . CYS B 1 116 ? 1.771 4.887 -3.143 1 98.5 116 CYS B N 1
ATOM 2288 C CA . CYS B 1 116 ? 1.231 5.789 -2.131 1 98.5 116 CYS B CA 1
ATOM 2289 C C . CYS B 1 116 ? 0.168 6.703 -2.727 1 98.5 116 CYS B C 1
ATOM 2291 O O . CYS B 1 116 ? -0.789 7.074 -2.045 1 98.5 116 CYS B O 1
ATOM 2293 N N . TYR B 1 117 ? 0.403 7.059 -3.979 1 97.81 117 TYR B N 1
ATOM 2294 C CA . TYR B 1 117 ? -0.642 7.754 -4.723 1 97.81 117 TYR B CA 1
ATOM 2295 C C . TYR B 1 117 ? -1.932 6.941 -4.738 1 97.81 117 TYR B C 1
ATOM 2297 O O . TYR B 1 117 ? -2.998 7.449 -4.391 1 97.81 117 TYR B O 1
ATOM 2305 N N . GLY B 1 118 ? -1.834 5.754 -5.133 1 97.44 118 GLY B N 1
ATOM 2306 C CA . GLY B 1 118 ? -3 4.887 -5.137 1 97.44 118 GLY B CA 1
ATOM 2307 C C . GLY B 1 118 ? -3.637 4.734 -3.77 1 97.44 118 GLY B C 1
ATOM 2308 O O . GLY B 1 118 ? -4.863 4.746 -3.645 1 97.44 118 GLY B O 1
ATOM 2309 N N . ALA B 1 119 ? -2.836 4.586 -2.75 1 98.12 119 ALA B N 1
ATOM 2310 C CA . ALA B 1 119 ? -3.318 4.398 -1.384 1 98.12 119 ALA B CA 1
ATOM 2311 C C . ALA B 1 119 ? -4.129 5.605 -0.918 1 98.12 119 ALA B C 1
ATOM 2313 O O . ALA B 1 119 ? -5.02 5.477 -0.076 1 98.12 119 ALA B O 1
ATOM 2314 N N . SER B 1 120 ? -3.828 6.781 -1.432 1 97.94 120 SER B N 1
ATOM 2315 C CA . SER B 1 120 ? -4.453 8.023 -0.993 1 97.94 120 SER B CA 1
ATOM 2316 C C . SER B 1 120 ? -5.953 8.023 -1.28 1 97.94 120 SER B C 1
ATOM 2318 O O . SER B 1 120 ? -6.719 8.711 -0.606 1 97.94 120 SER B O 1
ATOM 2320 N N . PHE B 1 121 ? -6.348 7.188 -2.217 1 95 121 PHE B N 1
ATOM 2321 C CA . PHE B 1 121 ? -7.742 7.184 -2.645 1 95 121 PHE B CA 1
ATOM 2322 C C . PHE B 1 121 ? -8.633 6.562 -1.575 1 95 121 PHE B C 1
ATOM 2324 O O . PHE B 1 121 ? -9.812 6.906 -1.467 1 95 121 PHE B O 1
ATOM 2331 N N . TRP B 1 122 ? -8.125 5.723 -0.723 1 95.69 122 TRP B N 1
ATOM 2332 C CA . TRP B 1 122 ? -8.961 5.027 0.255 1 95.69 122 TRP B CA 1
ATOM 2333 C C . TRP B 1 122 ? -8.578 5.43 1.676 1 95.69 122 TRP B C 1
ATOM 2335 O O . TRP B 1 122 ? -9.305 5.133 2.627 1 95.69 122 TRP B O 1
ATOM 2345 N N . ALA B 1 123 ? -7.426 6.094 1.798 1 97.62 123 ALA B N 1
ATOM 2346 C CA . ALA B 1 123 ? -6.898 6.402 3.125 1 97.62 123 ALA B CA 1
ATOM 2347 C C . ALA B 1 123 ? -7.832 7.34 3.883 1 97.62 123 ALA B C 1
ATOM 2349 O O . ALA B 1 123 ? -7.934 7.266 5.109 1 97.62 123 ALA B O 1
ATOM 2350 N N . GLY B 1 124 ? -8.516 8.242 3.15 1 97.88 124 GLY B N 1
ATOM 2351 C CA . GLY B 1 124 ? -9.453 9.156 3.793 1 97.88 124 GLY B CA 1
ATOM 2352 C C . GLY B 1 124 ? -8.812 10.453 4.234 1 97.88 124 GLY B C 1
ATOM 2353 O O . GLY B 1 124 ? -9 10.891 5.371 1 97.88 124 GLY B O 1
ATOM 2354 N N . ILE B 1 125 ? -8.023 11.086 3.395 1 98.75 125 ILE B N 1
ATOM 2355 C CA . ILE B 1 125 ? -7.48 12.414 3.654 1 98.75 125 ILE B CA 1
ATOM 2356 C C . ILE B 1 125 ? -8.195 13.445 2.781 1 98.75 125 ILE B C 1
ATOM 2358 O O . ILE B 1 125 ? -8.805 13.086 1.768 1 98.75 125 ILE B O 1
ATOM 2362 N N . ASP B 1 126 ? -8.07 14.711 3.152 1 98.81 126 ASP B N 1
ATOM 2363 C CA . ASP B 1 126 ? -8.75 15.797 2.443 1 98.81 126 ASP B CA 1
ATOM 2364 C C . ASP B 1 126 ? -7.742 16.719 1.76 1 98.81 126 ASP B C 1
ATOM 2366 O O . ASP B 1 126 ? -8.094 17.438 0.825 1 98.81 126 ASP B O 1
ATOM 2370 N N . THR B 1 127 ? -6.598 16.75 2.293 1 98.94 127 THR B N 1
ATOM 2371 C CA . THR B 1 127 ? -5.535 17.578 1.75 1 98.94 127 THR B CA 1
ATOM 2372 C C . THR B 1 127 ? -4.211 16.828 1.723 1 98.94 127 THR B C 1
ATOM 2374 O O . THR B 1 127 ? -3.869 16.125 2.676 1 98.94 127 THR B O 1
ATOM 2377 N N . LEU B 1 128 ? -3.551 16.938 0.612 1 98.94 128 LEU B N 1
ATOM 2378 C CA . LEU B 1 128 ? -2.203 16.406 0.426 1 98.94 128 LEU B CA 1
ATOM 2379 C C . LEU B 1 128 ? -1.201 17.547 0.224 1 98.94 128 LEU B C 1
ATOM 2381 O O . LEU B 1 128 ? -1.32 18.312 -0.727 1 98.94 128 LEU B O 1
ATOM 2385 N N . LEU B 1 129 ? -0.252 17.688 1.166 1 98.94 129 LEU B N 1
ATOM 2386 C CA . LEU B 1 129 ? 0.834 18.656 1.088 1 98.94 129 LEU B CA 1
ATOM 2387 C C . LEU B 1 129 ? 2.15 17.969 0.737 1 98.94 129 LEU B C 1
ATOM 2389 O O . LEU B 1 129 ? 2.514 16.969 1.352 1 98.94 129 LEU B O 1
ATOM 2393 N N . ILE B 1 130 ? 2.889 18.578 -0.238 1 98.94 130 ILE B N 1
ATOM 2394 C CA . ILE B 1 130 ? 4.035 17.875 -0.787 1 98.94 130 ILE B CA 1
ATOM 2395 C C . ILE B 1 130 ? 5.27 18.766 -0.741 1 98.94 130 ILE B C 1
ATOM 2397 O O . ILE B 1 130 ? 5.219 19.922 -1.154 1 98.94 130 ILE B O 1
ATOM 2401 N N . GLY B 1 131 ? 6.395 18.188 -0.276 1 98.88 131 GLY B N 1
ATOM 2402 C CA . GLY B 1 131 ? 7.68 18.859 -0.324 1 98.88 131 GLY B CA 1
ATOM 2403 C C . GLY B 1 131 ? 8.352 18.766 -1.682 1 98.88 131 GLY B C 1
ATOM 2404 O O . GLY B 1 131 ? 8.062 19.562 -2.578 1 98.88 131 GLY B O 1
ATOM 2405 N N . ALA B 1 132 ? 9.203 17.797 -1.878 1 98.81 132 ALA B N 1
ATOM 2406 C CA . ALA B 1 132 ? 9.969 17.625 -3.105 1 98.81 132 ALA B CA 1
ATOM 2407 C C . ALA B 1 132 ? 9.109 17 -4.203 1 98.81 132 ALA B C 1
ATOM 2409 O O . ALA B 1 132 ? 8.164 16.266 -3.918 1 98.81 132 ALA B O 1
ATOM 2410 N N . ARG B 1 133 ? 9.43 17.297 -5.445 1 97.69 133 ARG B N 1
ATOM 2411 C CA . ARG B 1 133 ? 8.766 16.719 -6.605 1 97.69 133 ARG B CA 1
ATOM 2412 C C . ARG B 1 133 ? 9.336 15.336 -6.934 1 97.69 133 ARG B C 1
ATOM 2414 O O . ARG B 1 133 ? 10.414 14.977 -6.465 1 97.69 133 ARG B O 1
ATOM 2421 N N . SER B 1 134 ? 8.492 14.602 -7.727 1 95.88 134 SER B N 1
ATOM 2422 C CA . SER B 1 134 ? 8.977 13.305 -8.188 1 95.88 134 SER B CA 1
ATOM 2423 C C . SER B 1 134 ? 10.281 13.445 -8.961 1 95.88 134 SER B C 1
ATOM 2425 O O . SER B 1 134 ? 11.164 12.594 -8.859 1 95.88 134 SER B O 1
ATOM 2427 N N . GLU B 1 135 ? 10.422 14.445 -9.758 1 95.44 135 GLU B N 1
ATOM 2428 C CA . GLU B 1 135 ? 11.633 14.703 -10.531 1 95.44 135 GLU B CA 1
ATOM 2429 C C . GLU B 1 135 ? 12.836 14.922 -9.617 1 95.44 135 GLU B C 1
ATOM 2431 O O . GLU B 1 135 ? 13.953 14.531 -9.961 1 95.44 135 GLU B O 1
ATOM 2436 N N . ASP B 1 136 ? 12.609 15.602 -8.523 1 97.06 136 ASP B N 1
ATOM 2437 C CA . ASP B 1 136 ? 13.688 15.789 -7.555 1 97.06 136 ASP B CA 1
ATOM 2438 C C . ASP B 1 136 ? 14.172 14.453 -7 1 97.06 136 ASP B C 1
ATOM 2440 O O . ASP B 1 136 ? 15.375 14.195 -6.938 1 97.06 136 ASP B O 1
ATOM 2444 N N . VAL B 1 137 ? 13.195 13.57 -6.613 1 95.81 137 VAL B N 1
ATOM 2445 C CA . VAL B 1 137 ? 13.516 12.266 -6.055 1 95.81 137 VAL B CA 1
ATOM 2446 C C . VAL B 1 137 ? 14.359 11.469 -7.055 1 95.81 137 VAL B C 1
ATOM 2448 O O . VAL B 1 137 ? 15.43 10.961 -6.703 1 95.81 137 VAL B O 1
ATOM 2451 N N . MET B 1 138 ? 13.922 11.422 -8.289 1 91.94 138 MET B N 1
ATOM 2452 C CA . MET B 1 138 ? 14.555 10.578 -9.297 1 91.94 138 MET B CA 1
ATOM 2453 C C . MET B 1 138 ? 15.914 11.133 -9.695 1 91.94 138 MET B C 1
ATOM 2455 O O . MET B 1 138 ? 16.828 10.375 -10 1 91.94 138 MET B O 1
ATOM 2459 N N . SER B 1 139 ? 16.094 12.484 -9.68 1 93.38 139 SER B N 1
ATOM 2460 C CA . SER B 1 139 ? 17.359 13.102 -10.07 1 93.38 139 SER B CA 1
ATOM 2461 C C . SER B 1 139 ? 18.375 13.047 -8.93 1 93.38 139 SER B C 1
ATOM 2463 O O . SER B 1 139 ? 19.578 12.859 -9.172 1 93.38 139 SER B O 1
ATOM 2465 N N . LEU B 1 140 ? 17.922 13.195 -7.707 1 94 140 LEU B N 1
ATOM 2466 C CA . LEU B 1 140 ? 18.828 13.305 -6.57 1 94 140 LEU B CA 1
ATOM 2467 C C . LEU B 1 140 ? 19.109 11.93 -5.969 1 94 140 LEU B C 1
ATOM 2469 O O . LEU B 1 140 ? 20.078 11.766 -5.219 1 94 140 LEU B O 1
ATOM 2473 N N . THR B 1 141 ? 18.188 11.039 -6.32 1 91.5 141 THR B N 1
ATOM 2474 C CA . THR B 1 141 ? 18.328 9.68 -5.812 1 91.5 141 THR B CA 1
ATOM 2475 C C . THR B 1 141 ? 18.172 8.664 -6.945 1 91.5 141 THR B C 1
ATOM 2477 O O . THR B 1 141 ? 18.031 9.039 -8.109 1 91.5 141 THR B O 1
ATOM 2480 N N . GLN B 1 142 ? 18.25 7.371 -6.727 1 85.69 142 GLN B N 1
ATOM 2481 C CA . GLN B 1 142 ? 18.078 6.309 -7.711 1 85.69 142 GLN B CA 1
ATOM 2482 C C . GLN B 1 142 ? 16.734 5.602 -7.516 1 85.69 142 GLN B C 1
ATOM 2484 O O . GLN B 1 142 ? 16.516 4.523 -8.078 1 85.69 142 GLN B O 1
ATOM 2489 N N . PHE B 1 143 ? 15.898 6.289 -6.68 1 88.5 143 PHE B N 1
ATOM 2490 C CA . PHE B 1 143 ? 14.609 5.656 -6.445 1 88.5 143 PHE B CA 1
ATOM 2491 C C . PHE B 1 143 ? 13.688 5.828 -7.648 1 88.5 143 PHE B C 1
ATOM 2493 O O . PHE B 1 143 ? 13.625 6.91 -8.242 1 88.5 143 PHE B O 1
ATOM 2500 N N . ASP B 1 144 ? 13.008 4.758 -7.98 1 86.88 144 ASP B N 1
ATOM 2501 C CA . ASP B 1 144 ? 11.953 4.77 -8.984 1 86.88 144 ASP B CA 1
ATOM 2502 C C . ASP B 1 144 ? 10.594 5.02 -8.344 1 86.88 144 ASP B C 1
ATOM 2504 O O . ASP B 1 144 ? 10.125 4.219 -7.527 1 86.88 144 ASP B O 1
ATOM 2508 N N . GLU B 1 145 ? 9.938 6.008 -8.75 1 88.06 145 GLU B N 1
ATOM 2509 C CA . GLU B 1 145 ? 8.664 6.391 -8.141 1 88.06 145 GLU B CA 1
ATOM 2510 C C . GLU B 1 145 ? 7.488 5.719 -8.836 1 88.06 145 GLU B C 1
ATOM 2512 O O . GLU B 1 145 ? 6.348 5.816 -8.375 1 88.06 145 GLU B O 1
ATOM 2517 N N . GLY B 1 146 ? 7.797 4.957 -9.875 1 90.38 146 GLY B N 1
ATOM 2518 C CA . GLY B 1 146 ? 6.75 4.305 -10.641 1 90.38 146 GLY B CA 1
ATOM 2519 C C . GLY B 1 146 ? 5.898 5.277 -11.438 1 90.38 146 GLY B C 1
ATOM 2520 O O . GLY B 1 146 ? 5.914 6.48 -11.18 1 90.38 146 GLY B O 1
ATOM 2521 N N . PRO B 1 147 ? 5.172 4.812 -12.367 1 90.69 147 PRO B N 1
ATOM 2522 C CA . PRO B 1 147 ? 4.379 5.688 -13.242 1 90.69 147 PRO B CA 1
ATOM 2523 C C . PRO B 1 147 ? 3.076 6.145 -12.586 1 90.69 147 PRO B C 1
ATOM 2525 O O . PRO B 1 147 ? 2.398 5.348 -11.93 1 90.69 147 PRO B O 1
ATOM 2528 N N . LEU B 1 148 ? 2.713 7.383 -12.703 1 91.94 148 LEU B N 1
ATOM 2529 C CA . LEU B 1 148 ? 1.426 7.957 -12.328 1 91.94 148 LEU B CA 1
ATOM 2530 C C . LEU B 1 148 ? 0.623 8.352 -13.57 1 91.94 148 LEU B C 1
ATOM 2532 O O . LEU B 1 148 ? 1.19 8.547 -14.641 1 91.94 148 LEU B O 1
ATOM 2536 N N . PRO B 1 149 ? -0.672 8.445 -13.383 1 91 149 PRO B N 1
ATOM 2537 C CA . PRO B 1 149 ? -1.416 9.086 -14.469 1 91 149 PRO B CA 1
ATOM 2538 C C . PRO B 1 149 ? -0.9 10.484 -14.797 1 91 149 PRO B C 1
ATOM 2540 O O . PRO B 1 149 ? -0.36 11.164 -13.922 1 91 149 PRO B O 1
ATOM 2543 N N . GLY B 1 150 ? -1.033 10.852 -16.062 1 89.62 150 GLY B N 1
ATOM 2544 C CA . GLY B 1 150 ? -0.59 12.172 -16.469 1 89.62 150 GLY B CA 1
ATOM 2545 C C . GLY B 1 150 ? -1.153 13.281 -15.609 1 89.62 150 GLY B C 1
ATOM 2546 O O . GLY B 1 150 ? -0.427 14.195 -15.203 1 89.62 150 GLY B O 1
ATOM 2547 N N . ASP B 1 151 ? -2.477 13.219 -15.273 1 94.94 151 ASP B N 1
ATOM 2548 C CA . ASP B 1 151 ? -3.119 14.203 -14.414 1 94.94 151 ASP B CA 1
ATOM 2549 C C . ASP B 1 151 ? -3.432 13.617 -13.039 1 94.94 151 ASP B C 1
ATOM 2551 O O . ASP B 1 151 ? -4.586 13.609 -12.617 1 94.94 151 ASP B O 1
ATOM 2555 N N . TRP B 1 152 ? -2.34 13.227 -12.391 1 95.31 152 TRP B N 1
ATOM 2556 C CA . TRP B 1 152 ? -2.502 12.578 -11.094 1 95.31 152 TRP B CA 1
ATOM 2557 C C . TRP B 1 152 ? -3.111 13.539 -10.078 1 95.31 152 TRP B C 1
ATOM 2559 O O . TRP B 1 152 ? -3.92 13.133 -9.242 1 95.31 152 TRP B O 1
ATOM 2569 N N . VAL B 1 153 ? -2.793 14.867 -10.141 1 97.75 153 VAL B N 1
ATOM 2570 C CA . VAL B 1 153 ? -3.355 15.867 -9.234 1 97.75 153 VAL B CA 1
ATOM 2571 C C . VAL B 1 153 ? -4.859 15.984 -9.469 1 97.75 153 VAL B C 1
ATOM 2573 O O . VAL B 1 153 ? -5.641 15.992 -8.516 1 97.75 153 VAL B O 1
ATOM 2576 N N . GLY B 1 154 ? -5.258 16.094 -10.742 1 97.69 154 GLY B N 1
ATOM 2577 C CA . GLY B 1 154 ? -6.664 16.188 -11.086 1 97.69 154 GLY B CA 1
ATOM 2578 C C . GLY B 1 154 ? -7.477 14.992 -10.633 1 97.69 154 GLY B C 1
ATOM 2579 O O . GLY B 1 154 ? -8.633 15.125 -10.227 1 97.69 154 GLY B O 1
ATOM 2580 N N . GLU B 1 155 ? -6.887 13.781 -10.703 1 96.38 155 GLU B N 1
ATOM 2581 C CA . GLU B 1 155 ? -7.562 12.57 -10.25 1 96.38 155 GLU B CA 1
ATOM 2582 C C . GLU B 1 155 ? -7.863 12.633 -8.758 1 96.38 155 GLU B C 1
ATOM 2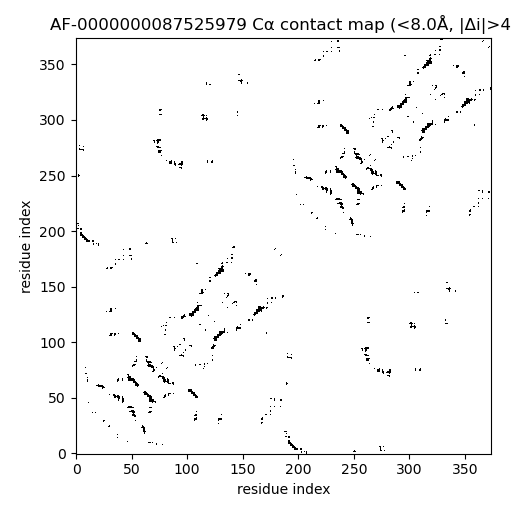584 O O . GLU B 1 155 ? -8.938 12.219 -8.312 1 96.38 155 GLU B O 1
ATOM 2589 N N . LEU B 1 156 ? -6.898 13.133 -7.957 1 97.38 156 LEU B N 1
ATOM 2590 C CA . LEU B 1 156 ? -7.098 13.281 -6.52 1 97.38 156 LEU B CA 1
ATOM 2591 C C . LEU B 1 156 ? -8.133 14.352 -6.219 1 97.38 156 LEU B C 1
ATOM 2593 O O . LEU B 1 156 ? -9.023 14.148 -5.391 1 97.38 156 LEU B O 1
ATOM 2597 N N . GLN B 1 157 ? -8.047 15.453 -6.918 1 98.25 157 GLN B N 1
ATOM 2598 C CA . GLN B 1 157 ? -8.961 16.562 -6.691 1 98.25 157 GLN B CA 1
ATOM 2599 C C . GLN B 1 157 ? -10.391 16.188 -7.035 1 98.25 157 GLN B C 1
ATOM 2601 O O . GLN B 1 157 ? -11.336 16.609 -6.363 1 98.25 157 GLN B O 1
ATOM 2606 N N . ALA B 1 158 ? -10.586 15.359 -8.055 1 96.5 158 ALA B N 1
ATOM 2607 C CA . ALA B 1 158 ? -11.906 14.883 -8.461 1 96.5 158 ALA B CA 1
ATOM 2608 C C . ALA B 1 158 ? -12.547 14.047 -7.352 1 96.5 158 ALA B C 1
ATOM 2610 O O . ALA B 1 158 ? -13.773 13.898 -7.309 1 96.5 158 ALA B O 1
ATOM 2611 N N . ARG B 1 159 ? -11.758 13.625 -6.402 1 94.5 159 ARG B N 1
ATOM 2612 C CA . ARG B 1 159 ? -12.25 12.797 -5.305 1 94.5 159 ARG B CA 1
ATOM 2613 C C . ARG B 1 159 ? -12.219 13.57 -3.988 1 94.5 159 ARG B C 1
ATOM 2615 O O . ARG B 1 159 ? -12.297 12.969 -2.912 1 94.5 159 ARG B O 1
ATOM 2622 N N . GLY B 1 160 ? -11.906 14.812 -4.121 1 96.81 160 GLY B N 1
ATOM 2623 C CA . GLY B 1 160 ? -12.055 15.672 -2.959 1 96.81 160 GLY B CA 1
ATOM 2624 C C . GLY B 1 160 ? -10.758 15.859 -2.191 1 96.81 160 GLY B C 1
ATOM 2625 O O . GLY B 1 160 ? -10.766 16.328 -1.048 1 96.81 160 GLY B O 1
ATOM 2626 N N . ILE B 1 161 ? -9.672 15.5 -2.75 1 98.5 161 ILE B N 1
ATOM 2627 C CA . ILE B 1 161 ? -8.383 15.672 -2.088 1 98.5 161 ILE B CA 1
ATOM 2628 C C . ILE B 1 161 ? -7.652 16.875 -2.693 1 98.5 161 ILE B C 1
ATOM 2630 O O . ILE B 1 161 ? -7.191 16.812 -3.836 1 98.5 161 ILE B O 1
ATOM 2634 N N . ALA B 1 162 ? -7.535 17.922 -1.94 1 98.88 162 ALA B N 1
ATOM 2635 C CA . ALA B 1 162 ? -6.762 19.078 -2.387 1 98.88 162 ALA B CA 1
ATOM 2636 C C . ALA B 1 162 ? -5.266 18.781 -2.377 1 98.88 162 ALA B C 1
ATOM 2638 O O . ALA B 1 162 ? -4.77 18.109 -1.469 1 98.88 162 ALA B O 1
ATOM 2639 N N . VAL B 1 163 ? -4.578 19.297 -3.391 1 98.81 163 VAL B N 1
ATOM 2640 C CA . VAL B 1 163 ? -3.145 19.031 -3.496 1 98.81 163 VAL B CA 1
ATOM 2641 C C . VAL B 1 163 ? -2.387 20.359 -3.557 1 98.81 163 VAL B C 1
ATOM 2643 O O . VAL B 1 163 ? -2.736 21.25 -4.34 1 98.81 163 VAL B O 1
ATOM 2646 N N . ARG B 1 164 ? -1.448 20.531 -2.674 1 98.88 164 ARG B N 1
ATOM 2647 C CA . ARG B 1 164 ? -0.506 21.656 -2.701 1 98.88 164 ARG B CA 1
ATOM 2648 C C . ARG B 1 164 ? 0.934 21.156 -2.729 1 98.88 164 ARG B C 1
ATOM 2650 O O . ARG B 1 164 ? 1.314 20.297 -1.927 1 98.88 164 ARG B O 1
ATOM 2657 N N . ARG B 1 165 ? 1.742 21.734 -3.602 1 98.69 165 ARG B N 1
ATOM 2658 C CA . ARG B 1 165 ? 3.062 21.172 -3.873 1 98.69 165 ARG B CA 1
ATOM 2659 C C . ARG B 1 165 ? 4.156 22.203 -3.658 1 98.69 165 ARG B C 1
ATOM 2661 O O . ARG B 1 165 ? 3.863 23.391 -3.451 1 98.69 165 ARG B O 1
ATOM 2668 N N . ASP B 1 166 ? 5.352 21.719 -3.68 1 98.81 166 ASP B N 1
ATOM 2669 C CA . ASP B 1 166 ? 6.555 22.547 -3.666 1 98.81 166 ASP B CA 1
ATOM 2670 C C . ASP B 1 166 ? 6.652 23.359 -2.373 1 98.81 166 ASP B C 1
ATOM 2672 O O . ASP B 1 166 ? 7.094 24.5 -2.383 1 98.81 166 ASP B O 1
ATOM 2676 N N . ILE B 1 167 ? 6.156 22.781 -1.333 1 98.88 167 ILE B N 1
ATOM 2677 C CA . ILE B 1 167 ? 6.23 23.438 -0.034 1 98.88 167 ILE B CA 1
ATOM 2678 C C . ILE B 1 167 ? 7.543 23.078 0.656 1 98.88 167 ILE B C 1
ATOM 2680 O O . ILE B 1 167 ? 7.832 21.891 0.863 1 98.88 167 ILE B O 1
ATOM 2684 N N . GLU B 1 168 ? 8.367 24.078 1.013 1 98.75 168 GLU B N 1
ATOM 2685 C CA . GLU B 1 168 ? 9.68 23.844 1.613 1 98.75 168 GLU B CA 1
ATOM 2686 C C . GLU B 1 168 ? 10.508 22.891 0.774 1 98.75 168 GLU B C 1
ATOM 2688 O O . GLU B 1 168 ? 11.203 22.016 1.315 1 98.75 168 GLU B O 1
ATOM 2693 N N . ARG B 1 169 ? 10.383 23 -0.575 1 98.81 169 ARG B N 1
ATOM 2694 C CA . ARG B 1 169 ? 10.953 22.062 -1.535 1 98.81 169 ARG B CA 1
ATOM 2695 C C . ARG B 1 169 ? 12.477 22 -1.404 1 98.81 169 ARG B C 1
ATOM 2697 O O . ARG B 1 169 ? 13.062 20.922 -1.425 1 98.81 169 ARG B O 1
ATOM 2704 N N . GLU B 1 170 ? 13.125 23.094 -1.25 1 98.62 170 GLU B N 1
ATOM 2705 C CA . GLU B 1 170 ? 14.578 23.125 -1.156 1 98.62 170 GLU B CA 1
ATOM 2706 C C . GLU B 1 170 ? 15.07 22.312 0.038 1 98.62 170 GLU B C 1
ATOM 2708 O O . GLU B 1 170 ? 16.031 21.547 -0.077 1 98.62 170 GLU B O 1
ATOM 2713 N N . GLN B 1 171 ? 14.438 22.5 1.178 1 98.75 171 GLN B N 1
ATOM 2714 C CA . GLN B 1 171 ? 14.812 21.766 2.375 1 98.75 171 GLN B CA 1
ATOM 2715 C C . GLN B 1 171 ? 14.586 20.266 2.182 1 98.75 171 GLN B C 1
ATOM 2717 O O . GLN B 1 171 ? 15.391 19.438 2.637 1 98.75 171 GLN B O 1
ATOM 2722 N N . ALA B 1 172 ? 13.477 19.938 1.553 1 98.81 172 ALA B N 1
ATOM 2723 C CA . ALA B 1 172 ? 13.195 18.531 1.262 1 98.81 172 ALA B CA 1
ATOM 2724 C C . ALA B 1 172 ? 14.281 17.938 0.371 1 98.81 172 ALA B C 1
ATOM 2726 O O . ALA B 1 172 ? 14.734 16.812 0.604 1 98.81 172 ALA B O 1
ATOM 2727 N N . CYS B 1 173 ? 14.727 18.703 -0.614 1 98.62 173 CYS B N 1
ATOM 2728 C CA . CYS B 1 173 ? 15.734 18.25 -1.566 1 98.62 173 CYS B CA 1
ATOM 2729 C C . CYS B 1 173 ? 17.078 18.047 -0.884 1 98.62 173 CYS B C 1
ATOM 2731 O O . CYS B 1 173 ? 17.844 17.156 -1.248 1 98.62 173 CYS B O 1
ATOM 2733 N N . VAL B 1 174 ? 17.359 18.844 0.076 1 98.56 174 VAL B N 1
ATOM 2734 C CA . VAL B 1 174 ? 18.609 18.719 0.823 1 98.56 174 VAL B CA 1
ATOM 2735 C C . VAL B 1 174 ? 18.688 17.344 1.482 1 98.56 174 VAL B C 1
ATOM 2737 O O . VAL B 1 174 ? 19.734 16.688 1.456 1 98.56 174 VAL B O 1
ATOM 2740 N N . VAL B 1 175 ? 17.594 16.875 2.076 1 98.69 175 VAL B N 1
ATOM 2741 C CA . VAL B 1 175 ? 17.578 15.57 2.738 1 98.69 175 VAL B CA 1
ATOM 2742 C C . VAL B 1 175 ? 17.812 14.461 1.71 1 98.69 175 VAL B C 1
ATOM 2744 O O . VAL B 1 175 ? 18.578 13.523 1.959 1 98.69 175 VAL B O 1
ATOM 2747 N N . LEU B 1 176 ? 17.141 14.594 0.52 1 98 176 LEU B N 1
ATOM 2748 C CA . LEU B 1 176 ? 17.312 13.617 -0.548 1 98 176 LEU B CA 1
ATOM 2749 C C . LEU B 1 176 ? 18.766 13.539 -0.996 1 98 176 LEU B C 1
ATOM 2751 O O . LEU B 1 176 ? 19.328 12.445 -1.123 1 98 176 LEU B O 1
ATOM 2755 N N . ALA B 1 177 ? 19.375 14.633 -1.153 1 97 177 ALA B N 1
ATOM 2756 C CA . ALA B 1 177 ? 20.781 14.695 -1.585 1 97 177 ALA B CA 1
ATOM 2757 C C . ALA B 1 177 ? 21.703 14.117 -0.523 1 97 177 ALA B C 1
ATOM 2759 O O . ALA B 1 177 ? 22.656 13.406 -0.848 1 97 177 ALA B O 1
ATOM 2760 N N . ASP B 1 178 ? 21.422 14.383 0.688 1 96.88 178 ASP B N 1
ATOM 2761 C CA . ASP B 1 178 ? 22.25 13.93 1.799 1 96.88 178 ASP B CA 1
ATOM 2762 C C . ASP B 1 178 ? 22.203 12.406 1.933 1 96.88 178 ASP B C 1
ATOM 2764 O O . ASP B 1 178 ? 23.188 11.781 2.336 1 96.88 178 ASP B O 1
ATOM 2768 N N . TYR B 1 179 ? 21.094 11.828 1.659 1 96.75 179 TYR B N 1
ATOM 2769 C CA . TYR B 1 179 ? 20.938 10.383 1.789 1 96.75 179 TYR B CA 1
ATOM 2770 C C . TYR B 1 179 ? 22.016 9.648 1.011 1 96.75 179 TYR B C 1
ATOM 2772 O O . TYR B 1 179 ? 22.656 8.742 1.54 1 96.75 179 TYR B O 1
ATOM 2780 N N . GLY B 1 180 ? 22.203 10.086 -0.305 1 90.31 180 GLY B N 1
ATOM 2781 C CA . GLY B 1 180 ? 23.219 9.477 -1.134 1 90.31 180 GLY B CA 1
ATOM 2782 C C . GLY B 1 180 ? 24.625 9.727 -0.619 1 90.31 180 GLY B C 1
ATOM 2783 O O . GLY B 1 180 ? 25.469 8.82 -0.603 1 90.31 180 GLY B O 1
ATOM 2784 N N . ARG B 1 181 ? 24.875 10.906 -0.186 1 92 181 ARG B N 1
ATOM 2785 C CA . ARG B 1 181 ? 26.188 11.297 0.308 1 92 181 ARG B CA 1
ATOM 2786 C C . ARG B 1 181 ? 26.562 10.492 1.544 1 92 181 ARG B C 1
ATOM 2788 O O . ARG B 1 181 ? 27.75 10.188 1.75 1 92 181 ARG B O 1
ATOM 2795 N N . LEU B 1 182 ? 25.547 10.078 2.258 1 91.38 182 LEU B N 1
ATOM 2796 C CA . LEU B 1 182 ? 25.797 9.391 3.516 1 91.38 182 LEU B CA 1
ATOM 2797 C C . LEU B 1 182 ? 25.766 7.875 3.32 1 91.38 182 LEU B C 1
ATOM 2799 O O . LEU B 1 182 ? 25.719 7.121 4.293 1 91.38 182 LEU B O 1
ATOM 2803 N N . GLY B 1 183 ? 25.688 7.426 2.088 1 86.94 183 GLY B N 1
ATOM 2804 C CA . GLY B 1 183 ? 25.781 6.008 1.788 1 86.94 183 GLY B CA 1
ATOM 2805 C C . GLY B 1 183 ? 24.438 5.301 1.796 1 86.94 183 GLY B C 1
ATOM 2806 O O . GLY B 1 183 ? 24.375 4.094 2.037 1 86.94 183 GLY B O 1
ATOM 2807 N N . GLY B 1 184 ? 23.484 6 1.667 1 87.38 184 GLY B N 1
ATOM 2808 C CA . GLY B 1 184 ? 22.156 5.406 1.591 1 87.38 184 GLY B CA 1
ATOM 2809 C C . GLY B 1 184 ? 22.047 4.328 0.527 1 87.38 184 GLY B C 1
ATOM 2810 O O . GLY B 1 184 ? 22.75 4.367 -0.479 1 87.38 184 GLY B O 1
ATOM 2811 N N . VAL B 1 185 ? 21.172 3.338 0.789 1 84.25 185 VAL B N 1
ATOM 2812 C CA . VAL B 1 185 ? 20.953 2.227 -0.13 1 84.25 185 VAL B CA 1
ATOM 2813 C C . VAL B 1 185 ? 19.75 2.527 -1.023 1 84.25 185 VAL B C 1
ATOM 2815 O O . VAL B 1 185 ? 18.703 2.951 -0.538 1 84.25 185 VAL B O 1
ATOM 2818 N N . PHE B 1 186 ? 20.062 2.451 -2.301 1 81.38 186 PHE B N 1
ATOM 2819 C CA . PHE B 1 186 ? 18.984 2.611 -3.271 1 81.38 186 PHE B CA 1
ATOM 2820 C C . PHE B 1 186 ? 18.5 1.257 -3.783 1 81.38 186 PHE B C 1
ATOM 2822 O O . PHE B 1 186 ? 19.312 0.361 -4.027 1 81.38 186 PHE B O 1
ATOM 2829 N N . TYR B 1 187 ? 17.234 1.087 -3.809 1 80.88 187 TYR B N 1
ATOM 2830 C CA . TYR B 1 187 ? 16.656 -0.199 -4.168 1 80.88 187 TYR B CA 1
ATOM 2831 C C . TYR B 1 187 ? 15.516 -0.018 -5.168 1 80.88 187 TYR B C 1
ATOM 2833 O O . TYR B 1 187 ? 14.914 1.06 -5.25 1 80.88 187 TYR B O 1
#

InterPro domains:
  IPR002125 Cytidine and deoxycytidylate deaminase domain [PF00383] (28-131)
  IPR002125 Cytidine and deoxycytidylate deaminase domain [PS51747] (26-156)
  IPR016193 Cytidine deaminase-like [SSF53927] (6-183)

Foldseek 3Di:
DDDDDDADDDDDPCVPVLFDQVDADDDLLSQQVSQQVLLLVCLVVVQAHRKKKFKAWQRRGTLFIFDHRCVVRVHVQRHGLSRRLVSSCVSVVHQANCPVVTAMEMHMLADAAPSSLVVLLRSHHQEYEHAAYPVLLVVLHVEDSYDDPPPSQVVCVVSRYHYDYNRNNVSSSVSSNVSVVSPHDYD/DDDDDDADDDDDPCVPVLFDQVDADDDLLSQQVSQQVLLLVCLVVVQAHRKKKFKAWQRRGTQFIFDHRCVVRVHVQRHGLSRRLVSSCVSVVHQANCPVVTAMEMHMLADAAPSSLVVLLRSHHQEYEHAAYPVLLVVLHVEDSYDDPPPSQVVCVVSRYHYDYNRNNVSSSVSSNVSVVSPHDYD

Nearest PDB structures (foldseek):
  4lcp-assembly1_A  TM=9.307E-01  e=6.325E-20  Nitrosomonas europaea ATCC 19718
  7c3u-assembly1_B  TM=9.196E-01  e=1.108E-19  Nitrosomonas europaea ATCC 19718
  4hrw-assembly1_B  TM=9.236E-01  e=1.422E-19  Nitrosomonas europaea ATCC 19718
  7c3t-assembly1_B  TM=9.285E-01  e=3.197E-19  Nitrosomonas europaea ATCC 19718
  7c3s-assembly1_B  TM=9.067E-01  e=3.403E-19  Nitrosomonas europaea ATCC 19718

Radius of gyration: 19.45 Å; Cα contacts (8 Å, |Δi|>4): 918; chains: 2; bounding box: 52×55×45 Å